Protein AF-A0A2V5TXU2-F1 (afdb_monomer_lite)

Structure (mmCIF, N/CA/C/O backbone):
data_AF-A0A2V5TXU2-F1
#
_entry.id   AF-A0A2V5TXU2-F1
#
loop_
_atom_site.group_PDB
_atom_site.id
_atom_site.type_symbol
_atom_site.label_atom_id
_atom_site.label_alt_id
_atom_site.label_comp_id
_atom_site.label_asym_id
_atom_site.label_entity_id
_atom_site.label_seq_id
_atom_site.pdbx_PDB_ins_code
_atom_site.Cartn_x
_atom_site.Cartn_y
_atom_site.Cartn_z
_atom_site.occupancy
_atom_site.B_iso_or_equiv
_atom_site.auth_seq_id
_atom_site.auth_comp_id
_atom_site.auth_asym_id
_atom_site.auth_atom_id
_atom_site.pdbx_PDB_model_num
ATOM 1 N N . MET A 1 1 ? 18.690 -43.423 7.072 1.00 37.06 1 MET A N 1
ATOM 2 C CA . MET A 1 1 ? 17.595 -42.705 7.757 1.00 37.06 1 MET A CA 1
ATOM 3 C C . MET A 1 1 ? 17.188 -41.558 6.837 1.00 37.06 1 MET A C 1
ATOM 5 O O . MET A 1 1 ? 18.033 -40.723 6.552 1.00 37.06 1 MET A O 1
ATOM 9 N N . ARG A 1 2 ? 15.997 -41.600 6.223 1.00 35.09 2 ARG A N 1
ATOM 10 C CA . ARG A 1 2 ? 15.529 -40.549 5.299 1.00 35.09 2 ARG A CA 1
ATOM 11 C C . ARG A 1 2 ? 14.868 -39.450 6.125 1.00 35.09 2 ARG A C 1
ATOM 13 O O . ARG A 1 2 ? 13.809 -39.692 6.693 1.00 35.09 2 ARG A O 1
ATOM 20 N N . CYS A 1 3 ? 15.477 -38.271 6.181 1.00 34.81 3 CYS A N 1
ATOM 21 C CA . CYS A 1 3 ? 14.782 -37.071 6.630 1.00 34.81 3 CYS A CA 1
ATOM 22 C C . CYS A 1 3 ? 13.762 -36.698 5.552 1.00 34.81 3 CYS A C 1
ATOM 24 O O . CYS A 1 3 ? 14.121 -36.171 4.505 1.00 34.81 3 CYS A O 1
ATOM 26 N N . VAL A 1 4 ? 12.494 -37.027 5.787 1.00 44.91 4 VAL A N 1
ATOM 27 C CA . VAL A 1 4 ? 11.373 -36.437 5.054 1.00 44.91 4 VAL A CA 1
ATOM 28 C C . VAL A 1 4 ? 11.014 -35.165 5.811 1.00 44.91 4 VAL A C 1
ATOM 30 O O . VAL A 1 4 ? 10.128 -35.164 6.659 1.00 44.91 4 VAL A O 1
ATOM 33 N N . TYR A 1 5 ? 11.778 -34.102 5.571 1.00 43.56 5 TYR A N 1
ATOM 34 C CA . TYR A 1 5 ? 11.356 -32.757 5.939 1.00 43.56 5 TYR A CA 1
ATOM 35 C C . TYR A 1 5 ? 10.460 -32.268 4.803 1.00 43.56 5 TYR A C 1
ATOM 37 O O . TYR A 1 5 ? 10.926 -32.045 3.688 1.00 43.56 5 TYR A O 1
ATOM 45 N N . ALA A 1 6 ? 9.157 -32.167 5.053 1.00 44.91 6 ALA A N 1
ATOM 46 C CA . ALA A 1 6 ? 8.312 -31.335 4.213 1.00 44.91 6 ALA A CA 1
ATOM 47 C C . ALA A 1 6 ? 8.690 -29.882 4.537 1.00 44.91 6 ALA A C 1
ATOM 49 O O . ALA A 1 6 ? 8.369 -29.391 5.615 1.00 44.91 6 ALA A O 1
ATOM 50 N N . GLU A 1 7 ? 9.431 -29.218 3.647 1.00 47.16 7 GLU A N 1
ATOM 51 C CA . GLU A 1 7 ? 9.894 -27.831 3.840 1.00 47.16 7 GLU A CA 1
ATOM 52 C C . GLU A 1 7 ? 8.770 -26.781 3.805 1.00 47.16 7 GLU A C 1
ATOM 54 O O . GLU A 1 7 ? 9.019 -25.595 3.997 1.00 47.16 7 GLU A O 1
ATOM 59 N N . SER A 1 8 ? 7.518 -27.181 3.596 1.00 50.25 8 SER A N 1
ATOM 60 C CA . SER A 1 8 ? 6.380 -26.271 3.665 1.00 50.25 8 SER A CA 1
ATOM 61 C C . SER A 1 8 ? 5.670 -26.410 5.007 1.00 50.25 8 SER A C 1
ATOM 63 O O . SER A 1 8 ? 5.097 -27.463 5.305 1.00 50.25 8 SER A O 1
ATOM 65 N N . GLN A 1 9 ? 5.639 -25.327 5.786 1.00 48.12 9 GLN A N 1
ATOM 66 C CA . GLN A 1 9 ? 4.634 -25.153 6.833 1.00 48.12 9 GLN A CA 1
ATOM 67 C C . GLN A 1 9 ? 3.250 -25.455 6.219 1.00 48.12 9 GLN A C 1
ATOM 69 O O . GLN A 1 9 ? 2.918 -24.878 5.185 1.00 48.12 9 GLN A O 1
ATOM 74 N N . PRO A 1 10 ? 2.438 -26.361 6.798 1.00 48.34 10 PRO A N 1
ATOM 75 C CA . PRO A 1 10 ? 1.178 -26.796 6.184 1.00 48.34 10 PRO A CA 1
ATOM 76 C C . PRO A 1 10 ? 0.111 -25.693 6.114 1.00 48.34 10 PRO A C 1
ATOM 78 O O . PRO A 1 10 ? -0.917 -25.875 5.469 1.00 48.34 10 PRO A O 1
ATOM 81 N N . TYR A 1 11 ? 0.357 -24.553 6.760 1.00 47.56 11 TYR A N 1
ATOM 82 C CA . TYR A 1 11 ? -0.523 -23.399 6.766 1.00 47.56 11 TYR A CA 1
ATOM 83 C C . TYR A 1 11 ? 0.263 -22.195 6.255 1.00 47.56 11 TYR A C 1
ATOM 85 O O . TYR A 1 11 ? 1.137 -21.683 6.954 1.00 47.56 11 TYR A O 1
ATOM 93 N N . ASN A 1 12 ? -0.064 -21.724 5.052 1.00 54.31 12 ASN A N 1
ATOM 94 C CA . ASN A 1 12 ? 0.165 -20.320 4.733 1.00 54.31 12 ASN A CA 1
ATOM 95 C C . ASN A 1 12 ? -0.714 -19.548 5.723 1.00 54.31 12 ASN A C 1
ATOM 97 O O . ASN A 1 12 ? -1.934 -19.652 5.646 1.00 54.31 12 ASN A O 1
ATOM 101 N N . GLY A 1 13 ? -0.119 -18.919 6.737 1.00 56.75 13 GLY A N 1
ATOM 102 C CA . GLY A 1 13 ? -0.893 -18.226 7.764 1.00 56.75 13 GLY A CA 1
ATOM 103 C C . GLY A 1 13 ? -1.789 -17.157 7.138 1.00 56.75 13 GLY A C 1
ATOM 104 O O . GLY A 1 13 ? -1.326 -16.378 6.304 1.00 56.75 13 GLY A O 1
ATOM 105 N N . ASP A 1 14 ? -3.058 -17.112 7.542 1.00 67.19 14 ASP A N 1
ATOM 106 C CA . ASP A 1 14 ? -3.968 -16.044 7.134 1.00 67.19 14 ASP A CA 1
ATOM 107 C C . ASP A 1 14 ? -3.432 -14.694 7.626 1.00 67.19 14 ASP A C 1
ATOM 109 O O . ASP A 1 14 ? -3.083 -14.532 8.799 1.00 67.19 14 ASP A O 1
ATOM 113 N N . THR A 1 15 ? -3.387 -13.692 6.744 1.00 79.69 15 THR A N 1
ATOM 114 C CA . THR A 1 15 ? -3.080 -12.317 7.159 1.00 79.69 15 THR A CA 1
ATOM 115 C C . THR A 1 15 ? -4.376 -11.617 7.543 1.00 79.69 15 THR A C 1
ATOM 117 O O . THR A 1 15 ? -5.246 -11.387 6.699 1.00 79.69 15 THR A O 1
ATOM 120 N N . ALA A 1 16 ? -4.513 -11.279 8.823 1.00 87.81 16 ALA A N 1
ATOM 121 C CA . ALA A 1 16 ? -5.739 -10.731 9.385 1.00 87.81 16 ALA A CA 1
ATOM 122 C C . ALA A 1 16 ? -5.471 -9.623 10.410 1.00 87.81 16 ALA A C 1
ATOM 124 O O . ALA A 1 16 ? -4.441 -9.607 11.083 1.00 87.81 16 ALA A O 1
ATOM 125 N N . ILE A 1 17 ? -6.443 -8.725 10.570 1.00 89.25 17 ILE A N 1
ATOM 126 C CA . ILE A 1 17 ? -6.551 -7.853 11.741 1.00 89.25 17 ILE A CA 1
ATOM 127 C C . ILE A 1 17 ? -7.460 -8.558 12.747 1.00 89.25 17 ILE A C 1
ATOM 129 O O . ILE A 1 17 ? -8.563 -8.993 12.404 1.00 89.25 17 ILE A O 1
ATOM 133 N N . VAL A 1 18 ? -6.992 -8.666 13.988 1.00 90.31 18 VAL A N 1
ATOM 134 C CA . VAL A 1 18 ? -7.668 -9.382 15.075 1.00 90.31 18 VAL A CA 1
ATOM 135 C C . VAL A 1 18 ? -7.929 -8.419 16.228 1.00 90.31 18 VAL A C 1
ATOM 137 O O . VAL A 1 18 ? -7.050 -7.651 16.619 1.00 90.31 18 VAL A O 1
ATOM 140 N N . ASP A 1 19 ? -9.139 -8.466 16.776 1.00 89.19 19 ASP A N 1
ATOM 141 C CA . ASP A 1 19 ? -9.461 -7.812 18.040 1.00 89.19 19 ASP A CA 1
ATOM 142 C C . ASP A 1 19 ? -8.851 -8.614 19.196 1.00 89.19 19 ASP A C 1
ATOM 144 O O . ASP A 1 19 ? -9.163 -9.789 19.380 1.00 89.19 19 ASP A O 1
ATOM 148 N N . THR A 1 20 ? -7.966 -7.999 19.976 1.00 89.44 20 THR A N 1
ATOM 149 C CA . THR A 1 20 ? -7.177 -8.713 20.992 1.00 89.44 20 THR A CA 1
ATOM 150 C C . THR A 1 20 ? -7.972 -9.083 22.242 1.00 89.44 20 THR A C 1
ATOM 152 O O . THR A 1 20 ? -7.592 -10.017 22.941 1.00 89.44 20 THR A O 1
ATOM 155 N N . ALA A 1 21 ? -9.078 -8.395 22.535 1.00 90.69 21 ALA A N 1
ATOM 156 C CA . ALA A 1 21 ? -9.908 -8.709 23.696 1.00 90.69 21 ALA A CA 1
ATOM 157 C C . ALA A 1 21 ? -10.773 -9.951 23.437 1.00 90.69 21 ALA A C 1
ATOM 159 O O . ALA A 1 21 ? -10.885 -10.843 24.276 1.00 90.69 21 ALA A O 1
ATOM 160 N N . THR A 1 22 ? -11.376 -10.019 22.252 1.00 91.19 22 THR A N 1
ATOM 161 C CA . THR A 1 22 ? -12.305 -11.084 21.858 1.00 91.19 22 THR A CA 1
ATOM 162 C C . THR A 1 22 ? -11.646 -12.198 21.050 1.00 91.19 22 THR A C 1
ATOM 164 O O . THR A 1 22 ? -12.272 -13.236 20.845 1.00 91.19 22 THR A O 1
ATOM 167 N N . HIS A 1 23 ? -10.409 -11.990 20.592 1.00 88.94 23 HIS A N 1
ATOM 168 C CA . HIS A 1 23 ? -9.670 -12.867 19.677 1.00 88.94 23 HIS A CA 1
ATOM 169 C C . HIS A 1 23 ? -10.397 -13.119 18.347 1.00 88.94 23 HIS A C 1
ATOM 171 O O . HIS A 1 23 ? -10.129 -14.099 17.652 1.00 88.94 23 HIS A O 1
ATOM 177 N N . LYS A 1 24 ? -11.335 -12.240 17.976 1.00 90.62 24 LYS A N 1
ATOM 178 C CA . LYS A 1 24 ? -12.094 -12.352 16.731 1.00 90.62 24 LYS A CA 1
ATOM 179 C C . LYS A 1 24 ? -11.355 -11.663 15.594 1.00 90.62 24 LYS A C 1
ATOM 181 O O . LYS A 1 24 ? -10.865 -10.545 15.744 1.00 90.62 24 LYS A O 1
ATOM 186 N N . ILE A 1 25 ? -11.332 -12.312 14.435 1.00 89.31 25 ILE A N 1
ATOM 187 C CA . ILE A 1 25 ? -10.878 -11.692 13.191 1.00 89.31 25 ILE A CA 1
ATOM 188 C C . ILE A 1 25 ? -11.883 -10.600 12.808 1.00 89.31 25 ILE A C 1
ATOM 190 O O . ILE A 1 25 ? -13.070 -10.880 12.648 1.00 89.31 25 ILE A O 1
ATOM 194 N N . VAL A 1 26 ? -11.401 -9.365 12.674 1.00 91.31 26 VAL A N 1
ATOM 195 C CA . VAL A 1 26 ? -12.209 -8.197 12.274 1.00 91.31 26 VAL A CA 1
ATOM 196 C C . VAL A 1 26 ? -11.997 -7.815 10.810 1.00 91.31 26 VAL A C 1
ATOM 198 O O . VAL A 1 26 ? -12.855 -7.164 10.220 1.00 91.31 26 VAL A O 1
ATOM 201 N N . LEU A 1 27 ? -10.881 -8.235 10.206 1.00 90.50 27 LEU A N 1
ATOM 202 C CA . LEU A 1 27 ? -10.616 -8.074 8.777 1.00 90.50 27 LEU A CA 1
ATOM 203 C C . LEU A 1 27 ? -9.674 -9.175 8.280 1.00 90.50 27 LEU A C 1
ATOM 205 O O . LEU A 1 27 ? -8.593 -9.351 8.837 1.00 90.50 27 LEU A O 1
ATOM 209 N N . LEU A 1 28 ? -10.055 -9.867 7.207 1.00 88.25 28 LEU A N 1
ATOM 210 C CA . LEU A 1 28 ? -9.161 -10.728 6.426 1.00 88.25 28 LEU A CA 1
ATOM 211 C C . LEU A 1 28 ? -8.534 -9.885 5.311 1.00 88.25 28 LEU A C 1
ATOM 213 O O . LEU A 1 28 ? -9.262 -9.256 4.543 1.00 88.25 28 LEU A O 1
ATOM 217 N N . LEU A 1 29 ? -7.202 -9.842 5.242 1.00 82.88 29 LEU A N 1
ATOM 218 C CA . LEU A 1 29 ? -6.486 -8.967 4.313 1.00 82.88 29 LEU A CA 1
ATOM 219 C C . LEU A 1 29 ? -6.238 -9.647 2.969 1.00 82.88 29 LEU A C 1
ATOM 221 O O . LEU A 1 29 ? -6.634 -9.073 1.965 1.00 82.88 29 LEU A O 1
ATOM 225 N N . ASP A 1 30 ? -5.696 -10.868 2.954 1.00 73.75 30 ASP A N 1
ATOM 226 C CA . ASP A 1 30 ? -5.594 -11.701 1.747 1.00 73.75 30 ASP A CA 1
ATOM 227 C C . ASP A 1 30 ? -5.447 -13.190 2.122 1.00 73.75 30 ASP A C 1
ATOM 229 O O . ASP A 1 30 ? -4.341 -13.650 2.405 1.00 73.75 30 ASP A O 1
ATOM 233 N N . PRO A 1 31 ? -6.540 -13.976 2.128 1.00 59.59 31 PRO A N 1
ATOM 234 C CA . PRO A 1 31 ? -6.510 -15.375 2.573 1.00 59.59 31 PRO A CA 1
ATOM 235 C C . PRO A 1 31 ? -5.890 -16.349 1.550 1.00 59.59 31 PRO A C 1
ATOM 237 O O . PRO A 1 31 ? -5.658 -17.509 1.859 1.00 59.59 31 PRO A O 1
ATOM 2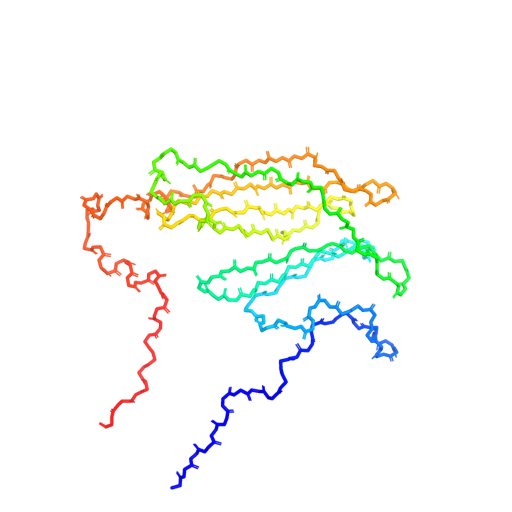40 N N . ASN A 1 32 ? -5.624 -15.902 0.315 1.00 60.53 32 ASN A N 1
ATOM 241 C CA . ASN A 1 32 ? -5.257 -16.786 -0.806 1.00 60.53 32 ASN A CA 1
ATOM 242 C C . ASN A 1 32 ? -3.847 -16.542 -1.370 1.00 60.53 32 ASN A C 1
ATOM 244 O O . ASN A 1 32 ? -3.522 -17.031 -2.457 1.00 60.53 32 ASN A O 1
ATOM 248 N N . TRP A 1 33 ? -3.025 -15.724 -0.709 1.00 62.41 33 TRP A N 1
ATOM 249 C CA . TRP A 1 33 ? -1.720 -15.322 -1.233 1.00 62.41 33 TRP A CA 1
ATOM 250 C C . TRP A 1 33 ? -0.595 -15.987 -0.438 1.00 62.41 33 TRP A C 1
ATOM 252 O O . TRP A 1 33 ? -0.528 -15.889 0.782 1.00 62.41 33 TRP A O 1
ATOM 262 N N . THR A 1 34 ? 0.332 -16.638 -1.142 1.00 61.72 34 THR A N 1
ATOM 263 C CA . THR A 1 34 ? 1.685 -16.885 -0.627 1.00 61.72 34 THR A CA 1
ATOM 264 C C . THR A 1 34 ? 2.428 -15.556 -0.697 1.00 61.72 34 THR A C 1
ATOM 266 O O . THR A 1 34 ? 2.843 -15.129 -1.779 1.00 61.72 34 THR A O 1
ATOM 269 N N . LEU A 1 35 ? 2.468 -14.852 0.429 1.00 63.31 35 LEU A N 1
ATOM 270 C CA . LEU A 1 35 ? 2.959 -13.481 0.513 1.00 63.31 35 LEU A CA 1
ATOM 271 C C . LEU A 1 35 ? 4.483 -13.469 0.652 1.00 63.31 35 LEU A C 1
ATOM 273 O O . LEU A 1 35 ? 5.013 -14.013 1.615 1.00 63.31 35 LEU A O 1
ATOM 277 N N . ASP A 1 36 ? 5.174 -12.802 -0.274 1.00 67.75 36 ASP A N 1
ATOM 278 C CA . ASP A 1 36 ? 6.627 -12.590 -0.179 1.00 67.75 36 ASP A CA 1
ATOM 279 C C . ASP A 1 36 ? 6.951 -11.299 0.579 1.00 67.75 36 ASP A C 1
ATOM 281 O O . ASP A 1 36 ? 7.943 -11.209 1.304 1.00 67.75 36 ASP A O 1
ATOM 285 N N . ARG A 1 37 ? 6.111 -10.270 0.409 1.00 73.19 37 ARG A N 1
ATOM 286 C CA . ARG A 1 37 ? 6.222 -8.994 1.124 1.00 73.19 37 ARG A CA 1
ATOM 287 C C . ARG A 1 37 ? 4.849 -8.492 1.527 1.00 73.19 37 ARG A C 1
ATOM 289 O O . ARG A 1 37 ? 3.926 -8.465 0.716 1.00 73.19 37 ARG A O 1
ATOM 296 N N . VAL A 1 38 ? 4.753 -8.049 2.775 1.00 80.50 38 VAL A N 1
ATOM 297 C CA . VAL A 1 38 ? 3.551 -7.450 3.351 1.00 80.50 38 VAL A CA 1
ATOM 298 C C . VAL A 1 38 ? 3.942 -6.183 4.082 1.00 80.50 38 VAL A C 1
ATOM 300 O O . VAL A 1 38 ? 4.949 -6.151 4.790 1.00 80.50 38 VAL A O 1
ATOM 303 N N . LYS A 1 39 ? 3.129 -5.141 3.940 1.00 85.81 39 LYS A N 1
ATOM 304 C CA . LYS A 1 39 ? 3.284 -3.904 4.695 1.00 85.81 39 LYS A CA 1
ATOM 305 C C . LYS A 1 39 ? 1.930 -3.388 5.134 1.00 85.81 39 LYS A C 1
ATOM 307 O O . LYS A 1 39 ? 0.982 -3.361 4.357 1.00 85.81 39 LYS A O 1
ATOM 312 N N . LEU A 1 40 ? 1.855 -2.952 6.384 1.00 91.19 40 LEU A N 1
ATOM 313 C CA . LEU A 1 40 ? 0.643 -2.411 6.974 1.00 91.19 40 LEU A CA 1
ATOM 314 C C . LEU A 1 40 ? 0.986 -1.129 7.731 1.00 91.19 40 LEU A C 1
ATOM 316 O O . LEU A 1 40 ? 1.917 -1.106 8.534 1.00 91.19 40 LEU A O 1
ATOM 320 N N . VAL A 1 41 ? 0.256 -0.052 7.447 1.00 94.62 41 VAL A N 1
ATOM 321 C CA . VAL A 1 41 ? 0.536 1.285 7.977 1.00 94.62 41 VAL A CA 1
ATOM 322 C C . VAL A 1 41 ? -0.759 1.919 8.480 1.00 94.62 41 VAL A C 1
ATOM 324 O O . VAL A 1 41 ? -1.677 2.180 7.701 1.00 94.62 41 VAL A O 1
ATOM 327 N N . TRP A 1 42 ? -0.822 2.200 9.779 1.00 96.31 42 TRP A N 1
ATOM 328 C CA . TRP A 1 42 ? -1.962 2.853 10.427 1.00 96.31 42 TRP A CA 1
ATOM 329 C C .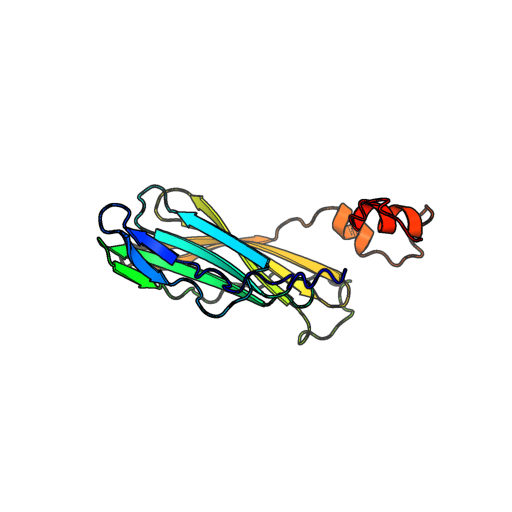 TRP A 1 42 ? -1.871 4.374 10.371 1.00 96.31 42 TRP A C 1
ATOM 331 O O . TRP A 1 42 ? -0.785 4.942 10.513 1.00 96.31 42 TRP A O 1
ATOM 341 N N . SER A 1 43 ? -3.021 5.033 10.217 1.00 96.62 43 SER A N 1
ATOM 342 C CA . SER A 1 43 ? -3.133 6.462 10.487 1.00 96.62 43 SER A CA 1
ATOM 343 C C . SER A 1 43 ? -2.930 6.730 11.986 1.00 96.62 43 SER A C 1
ATOM 345 O O . SER A 1 43 ? -3.266 5.877 12.812 1.00 96.62 43 SER A O 1
ATOM 347 N N . PRO A 1 44 ? -2.415 7.909 12.380 1.00 96.00 44 PRO A N 1
ATOM 348 C CA . PRO A 1 44 ? -2.161 8.227 13.787 1.00 96.00 44 PRO A CA 1
ATOM 349 C C . PRO A 1 44 ? -3.401 8.151 14.691 1.00 96.00 44 PRO A C 1
ATOM 351 O O . PRO A 1 44 ? -3.288 7.814 15.863 1.00 96.00 44 PRO A O 1
ATOM 354 N N . ASP A 1 45 ? -4.589 8.427 14.152 1.00 95.12 45 ASP A N 1
ATOM 355 C CA . ASP A 1 45 ? -5.870 8.324 14.866 1.00 95.12 45 ASP A CA 1
ATOM 356 C C . ASP A 1 45 ? -6.481 6.912 14.851 1.00 95.12 45 ASP A C 1
ATOM 358 O O . ASP A 1 45 ? -7.586 6.704 15.357 1.00 95.12 45 ASP A O 1
ATOM 362 N N . SER A 1 46 ? -5.782 5.938 14.258 1.00 94.12 46 SER A N 1
ATOM 363 C CA . SER A 1 46 ? -6.235 4.552 14.089 1.00 94.12 46 SER A CA 1
ATOM 364 C C . SER A 1 46 ? -7.568 4.402 13.342 1.00 94.12 46 SER A C 1
ATOM 366 O O . SER A 1 46 ? -8.193 3.342 13.405 1.00 94.12 46 SER A O 1
ATOM 368 N N . GLN A 1 47 ? -8.012 5.442 12.627 1.00 94.56 47 GLN A N 1
ATOM 369 C CA . GLN A 1 47 ? -9.252 5.418 11.849 1.00 94.56 47 GLN A CA 1
ATOM 370 C C . GLN A 1 47 ? -9.049 4.873 10.437 1.00 94.56 47 GLN A C 1
ATOM 372 O O . GLN A 1 47 ? -10.026 4.568 9.757 1.00 94.56 47 GLN A O 1
ATOM 377 N N . ARG A 1 48 ? -7.808 4.756 9.956 1.00 95.69 48 ARG A N 1
ATOM 378 C CA . ARG A 1 48 ? -7.499 4.198 8.638 1.00 95.69 48 ARG A CA 1
ATOM 379 C C . ARG A 1 48 ? -6.257 3.324 8.683 1.00 95.69 48 ARG A C 1
ATOM 381 O O . ARG A 1 48 ? -5.343 3.539 9.477 1.00 95.69 4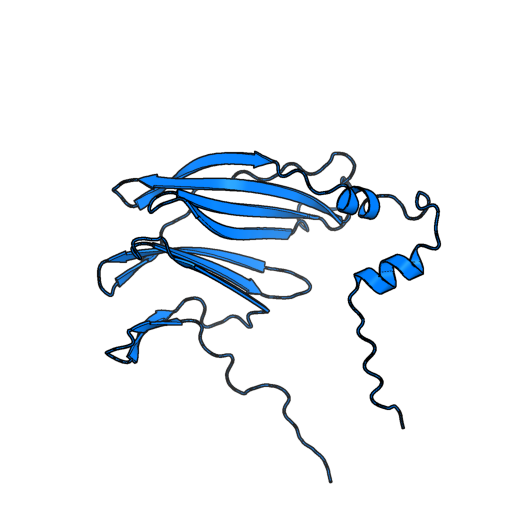8 ARG A O 1
ATOM 388 N N . VAL A 1 49 ? -6.217 2.349 7.790 1.00 95.56 49 VAL A N 1
ATOM 389 C CA . VAL A 1 49 ? -5.064 1.476 7.595 1.00 95.56 49 VAL A CA 1
ATOM 390 C C . VAL A 1 49 ? -4.827 1.283 6.109 1.00 95.56 49 VAL A C 1
ATOM 392 O O . VAL A 1 49 ? -5.758 1.015 5.354 1.00 95.56 49 VAL A O 1
ATOM 395 N N . ALA A 1 50 ? -3.579 1.449 5.691 1.00 95.44 50 ALA A N 1
ATOM 396 C CA . ALA A 1 50 ? -3.123 1.118 4.354 1.00 95.44 50 ALA A CA 1
ATOM 397 C C . ALA A 1 50 ? -2.382 -0.216 4.408 1.00 95.44 50 ALA A C 1
ATOM 399 O O . ALA A 1 50 ? -1.527 -0.425 5.270 1.00 95.44 50 ALA A O 1
ATOM 400 N N . TYR A 1 51 ? -2.716 -1.101 3.487 1.00 92.62 51 TYR A N 1
ATOM 401 C CA . TYR A 1 51 ? -2.172 -2.440 3.381 1.00 92.62 51 TYR A CA 1
ATOM 402 C C . TYR A 1 51 ? -1.582 -2.638 1.993 1.00 92.62 51 TYR A C 1
ATOM 404 O O . TYR A 1 51 ? -2.154 -2.197 0.997 1.00 92.62 51 TYR A O 1
ATOM 412 N N . PHE A 1 52 ? -0.439 -3.305 1.941 1.00 89.50 52 PHE A N 1
ATOM 413 C CA . PHE A 1 52 ? 0.190 -3.762 0.720 1.00 89.50 52 PHE A CA 1
ATOM 414 C C . PHE A 1 52 ? 0.607 -5.215 0.867 1.00 89.50 52 PHE A C 1
ATOM 416 O O . PHE A 1 52 ? 1.210 -5.601 1.871 1.00 89.50 52 PHE A O 1
ATOM 423 N N . ALA A 1 53 ? 0.323 -5.977 -0.177 1.00 84.25 53 ALA A N 1
ATOM 424 C CA . ALA A 1 53 ? 0.748 -7.348 -0.353 1.00 84.25 53 ALA A CA 1
ATOM 425 C C . ALA A 1 53 ? 1.409 -7.497 -1.715 1.00 84.25 53 ALA A C 1
ATOM 427 O O . ALA A 1 53 ? 0.917 -6.963 -2.708 1.00 84.25 53 ALA A O 1
ATOM 428 N N . GLN A 1 54 ? 2.488 -8.269 -1.771 1.00 78.12 54 GLN A N 1
ATOM 429 C CA . GLN A 1 54 ? 3.129 -8.669 -3.013 1.00 78.12 54 GLN A CA 1
ATOM 430 C C . GLN A 1 54 ? 3.228 -10.186 -3.082 1.00 78.12 54 GLN A C 1
ATOM 432 O O . GLN A 1 54 ? 3.756 -10.834 -2.172 1.00 78.12 54 GLN A O 1
ATOM 437 N N . LYS A 1 55 ? 2.762 -10.731 -4.204 1.00 73.31 55 LYS A N 1
ATOM 438 C CA . LYS A 1 55 ? 2.944 -12.131 -4.570 1.00 73.31 55 LYS A CA 1
ATOM 439 C C . LYS A 1 55 ? 4.061 -12.258 -5.602 1.00 73.31 55 LYS A C 1
ATOM 441 O O . LYS A 1 55 ? 4.017 -11.584 -6.630 1.00 73.31 55 LYS A O 1
ATOM 446 N N . GLY A 1 56 ? 4.989 -13.179 -5.363 1.00 63.00 56 GLY A N 1
ATOM 447 C CA . GLY A 1 56 ? 6.050 -13.548 -6.291 1.00 63.00 56 GLY A CA 1
ATOM 448 C C . GLY A 1 56 ? 7.254 -12.603 -6.236 1.00 63.00 56 GLY A C 1
ATOM 449 O O . GLY A 1 56 ? 7.139 -11.401 -6.479 1.00 63.00 56 GLY A O 1
ATOM 450 N N . ALA A 1 57 ? 8.440 -13.170 -6.003 1.00 54.31 57 ALA A N 1
ATOM 451 C CA . ALA A 1 57 ? 9.710 -12.448 -6.084 1.00 54.31 57 ALA A CA 1
ATOM 452 C C . ALA A 1 57 ? 10.107 -12.085 -7.530 1.00 54.31 57 ALA A C 1
ATOM 454 O O . ALA A 1 57 ? 10.747 -11.060 -7.746 1.00 54.31 57 ALA A O 1
ATOM 455 N N . PHE A 1 58 ? 9.726 -12.915 -8.511 1.00 49.50 58 PHE A N 1
ATOM 456 C CA . PHE A 1 58 ? 10.195 -12.806 -9.903 1.00 49.50 58 PHE A CA 1
ATOM 457 C C . PHE A 1 58 ? 9.187 -12.165 -10.867 1.00 49.50 58 PHE A C 1
ATOM 459 O O . PHE A 1 58 ? 9.609 -11.532 -11.823 1.00 49.50 58 PHE A O 1
ATOM 466 N N . ASN A 1 59 ? 7.883 -12.285 -10.593 1.00 55.72 59 ASN A N 1
ATOM 467 C CA . ASN A 1 59 ? 6.803 -11.613 -11.326 1.00 55.72 59 ASN A CA 1
ATOM 468 C C . ASN A 1 59 ? 5.880 -10.935 -10.305 1.00 55.72 59 ASN A C 1
ATOM 470 O O . ASN A 1 59 ? 4.857 -11.513 -9.927 1.00 55.72 59 ASN A O 1
ATOM 474 N N . PRO A 1 60 ? 6.287 -9.768 -9.781 1.00 62.91 60 PRO A N 1
ATOM 475 C CA . PRO A 1 60 ? 5.627 -9.150 -8.648 1.00 62.91 60 PRO A CA 1
ATOM 476 C C . PRO A 1 60 ? 4.244 -8.633 -9.043 1.00 62.91 60 PRO A C 1
ATOM 478 O O . PRO A 1 60 ? 4.118 -7.641 -9.757 1.00 62.91 60 PRO A O 1
ATOM 481 N N . SER A 1 61 ? 3.200 -9.288 -8.538 1.00 65.62 61 SER A N 1
ATOM 482 C CA . SER A 1 61 ? 1.843 -8.740 -8.537 1.00 65.62 61 SER A CA 1
ATOM 483 C C . SER A 1 61 ? 1.569 -8.187 -7.148 1.00 65.62 61 SER A C 1
ATOM 485 O O . SER A 1 61 ? 1.450 -8.942 -6.180 1.00 65.62 61 SER A O 1
ATOM 487 N N . GLY A 1 62 ? 1.528 -6.861 -7.046 1.00 74.19 62 GLY A N 1
ATOM 488 C CA . GLY A 1 62 ? 1.231 -6.151 -5.810 1.00 74.19 62 GLY A CA 1
ATOM 489 C C . GLY A 1 62 ? -0.218 -5.677 -5.764 1.00 74.19 62 GLY A C 1
ATOM 490 O O . GLY A 1 62 ? -0.730 -5.182 -6.764 1.00 74.19 62 GLY A O 1
ATOM 491 N N . ALA A 1 63 ? -0.861 -5.780 -4.605 1.00 82.69 63 ALA A N 1
ATOM 492 C CA . ALA A 1 63 ? -2.133 -5.121 -4.330 1.00 82.69 63 ALA A CA 1
ATOM 493 C C . ALA A 1 63 ? -1.960 -4.144 -3.168 1.00 82.69 63 ALA A C 1
ATOM 495 O O . ALA A 1 63 ? -1.362 -4.479 -2.145 1.00 82.69 63 ALA A O 1
ATOM 496 N N . MET A 1 64 ? -2.495 -2.935 -3.331 1.00 89.31 64 MET A N 1
ATOM 497 C CA . MET A 1 64 ? -2.554 -1.919 -2.287 1.00 89.31 64 MET A CA 1
ATOM 498 C C . MET A 1 64 ? -4.012 -1.587 -2.006 1.00 89.31 64 MET A C 1
ATOM 500 O O . MET A 1 64 ? -4.783 -1.320 -2.925 1.00 89.31 64 MET A O 1
ATOM 504 N N . ARG A 1 65 ? -4.387 -1.645 -0.731 1.00 93.25 65 ARG A N 1
ATOM 505 C CA . ARG A 1 65 ? -5.759 -1.453 -0.254 1.00 93.25 65 ARG A CA 1
ATOM 506 C C . ARG A 1 65 ? -5.740 -0.494 0.923 1.00 93.25 65 ARG A C 1
ATOM 508 O O . ARG A 1 65 ? -4.789 -0.480 1.706 1.00 93.25 65 ARG A O 1
ATOM 515 N N . VAL A 1 66 ? -6.784 0.311 1.066 1.00 95.88 66 VAL A N 1
ATOM 516 C CA . VAL A 1 66 ? -6.952 1.196 2.223 1.00 95.88 66 VAL A CA 1
ATOM 517 C C . VAL A 1 66 ? -8.301 0.909 2.848 1.00 95.88 66 VAL A C 1
ATOM 519 O O . VAL A 1 66 ? -9.302 0.821 2.149 1.00 95.88 66 VAL A O 1
ATOM 522 N N . PHE A 1 67 ? -8.337 0.792 4.168 1.00 95.81 67 PHE A N 1
ATOM 523 C CA . PHE A 1 67 ? -9.564 0.563 4.915 1.00 95.81 67 PHE A CA 1
ATOM 524 C C . PHE A 1 67 ? -9.799 1.714 5.884 1.00 95.81 67 PHE A C 1
ATOM 526 O O . PHE A 1 67 ? -8.873 2.168 6.558 1.00 95.81 67 PHE A O 1
ATOM 533 N N . SER A 1 68 ? -11.047 2.165 5.973 1.00 95.44 68 SER A N 1
ATOM 534 C CA . SER A 1 68 ? -11.528 2.979 7.087 1.00 95.44 68 SER A CA 1
ATOM 535 C C . SER A 1 68 ? -12.049 2.075 8.191 1.00 95.44 68 SER A C 1
ATOM 537 O O . SER A 1 68 ? -12.758 1.105 7.932 1.00 95.44 68 SER A O 1
ATOM 539 N N . ARG A 1 69 ? -11.716 2.418 9.427 1.00 93.88 69 ARG A N 1
ATOM 540 C CA . ARG A 1 69 ? -12.228 1.783 10.627 1.00 93.88 69 ARG A CA 1
ATOM 541 C C . ARG A 1 69 ? -13.361 2.631 11.189 1.00 93.88 69 ARG A C 1
ATOM 543 O O . ARG A 1 69 ? -13.219 3.838 11.352 1.00 93.88 69 ARG A O 1
ATOM 550 N N . ARG A 1 70 ? -14.473 1.984 11.515 1.00 88.88 70 ARG A N 1
ATOM 551 C CA . ARG A 1 70 ? -15.532 2.536 12.361 1.00 88.88 70 ARG A CA 1
ATOM 552 C C . ARG A 1 70 ? -15.860 1.471 13.397 1.00 88.88 70 ARG A C 1
ATOM 554 O O . ARG A 1 70 ? -16.401 0.425 13.053 1.00 88.88 70 ARG A O 1
ATOM 561 N N . ASP A 1 71 ? -15.449 1.710 14.638 1.00 84.75 71 ASP A N 1
ATOM 562 C CA . ASP A 1 71 ? -15.533 0.742 15.736 1.00 84.75 71 ASP A CA 1
ATOM 563 C C . ASP A 1 71 ? -14.789 -0.573 15.425 1.00 84.75 71 ASP A C 1
ATOM 565 O O . ASP A 1 71 ? -13.557 -0.582 15.316 1.00 84.75 71 ASP A O 1
ATOM 569 N N . SER A 1 72 ? -15.513 -1.685 15.287 1.00 83.00 72 SER A N 1
ATOM 570 C CA . SER A 1 72 ? -14.991 -3.011 14.926 1.00 83.00 72 SER A CA 1
ATOM 571 C C . SER A 1 72 ? -15.126 -3.338 13.435 1.00 83.00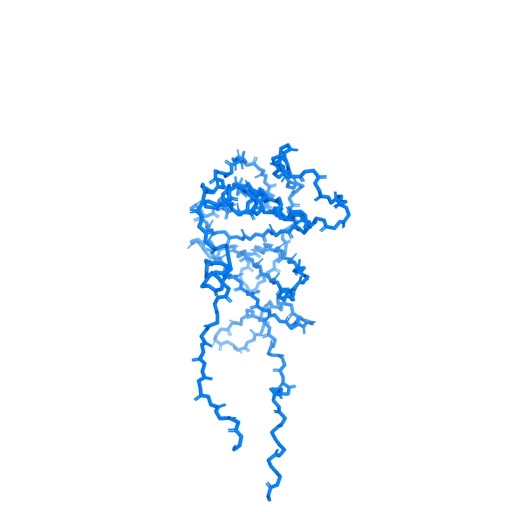 72 SER A C 1
ATOM 573 O O . SER A 1 72 ? -14.755 -4.431 13.015 1.00 83.00 72 SER A O 1
ATOM 575 N N . LEU A 1 73 ? -15.652 -2.409 12.632 1.00 88.31 73 LEU A N 1
ATOM 576 C CA . LEU A 1 73 ? -15.888 -2.603 11.207 1.00 88.31 73 LEU A CA 1
ATOM 577 C C . LEU A 1 73 ? -14.807 -1.920 10.374 1.00 88.31 73 LEU A C 1
ATOM 579 O O . LEU A 1 73 ? -14.446 -0.766 10.619 1.00 88.31 73 LEU A O 1
ATOM 583 N N . PHE A 1 74 ? -14.344 -2.630 9.348 1.00 94.25 74 PHE A N 1
ATOM 584 C CA . PHE A 1 74 ? -13.418 -2.126 8.343 1.00 94.25 74 PHE A CA 1
ATOM 585 C C . PHE A 1 74 ? -14.125 -2.048 6.997 1.00 94.25 74 PHE A C 1
ATOM 587 O O . PHE A 1 74 ? -14.604 -3.056 6.486 1.00 94.25 74 PHE A O 1
ATOM 594 N N . ASN A 1 75 ? -14.178 -0.851 6.419 1.00 94.25 75 ASN A N 1
ATOM 595 C CA . ASN A 1 75 ? -14.725 -0.626 5.087 1.00 94.25 75 ASN A CA 1
ATOM 596 C C . ASN A 1 75 ? -13.591 -0.244 4.148 1.00 94.25 75 ASN A C 1
ATOM 598 O O . ASN A 1 75 ? -12.874 0.727 4.408 1.00 94.25 75 ASN A O 1
ATOM 602 N N . GLU A 1 76 ? -13.436 -1.000 3.069 1.00 94.75 76 GLU A N 1
ATOM 603 C CA . GLU A 1 76 ? -12.461 -0.692 2.032 1.00 94.75 76 GLU A CA 1
ATOM 604 C C . GLU A 1 76 ? -12.814 0.619 1.323 1.00 94.75 76 GLU A C 1
ATOM 606 O O . GLU A 1 76 ? -13.975 0.899 1.025 1.00 94.75 76 GLU A O 1
ATOM 611 N N . ILE A 1 77 ? -11.793 1.433 1.080 1.00 95.44 77 ILE A N 1
ATOM 612 C CA . ILE A 1 77 ? -11.879 2.696 0.363 1.00 95.44 77 ILE A CA 1
ATOM 613 C C . ILE A 1 77 ? -11.298 2.467 -1.029 1.00 95.44 77 ILE A C 1
ATOM 615 O O . ILE A 1 77 ? -10.120 2.130 -1.165 1.00 95.44 77 ILE A O 1
ATOM 619 N N . ALA A 1 78 ? -12.112 2.691 -2.059 1.00 94.12 78 ALA A N 1
ATOM 620 C CA . ALA A 1 78 ? -11.647 2.654 -3.438 1.00 94.12 78 ALA A CA 1
ATOM 621 C C . ALA A 1 78 ? -10.626 3.775 -3.679 1.00 94.12 78 ALA A C 1
ATOM 623 O O . ALA A 1 78 ? -10.892 4.941 -3.385 1.00 94.12 78 ALA A O 1
ATOM 624 N N . LEU A 1 79 ? -9.457 3.416 -4.207 1.00 93.00 79 LEU A N 1
ATOM 625 C CA . LEU A 1 79 ? -8.420 4.376 -4.573 1.00 93.00 79 LEU A CA 1
ATOM 626 C C . LEU A 1 79 ? -8.796 5.102 -5.871 1.00 93.00 79 LEU A C 1
ATOM 628 O O . LEU A 1 79 ? -9.437 4.499 -6.733 1.00 93.00 79 LEU A O 1
ATOM 632 N N . PRO A 1 80 ? -8.390 6.373 -6.038 1.00 94.38 80 PRO A N 1
ATOM 633 C CA . PRO A 1 80 ? -8.558 7.063 -7.307 1.00 94.38 80 PRO A CA 1
ATOM 634 C C . PRO A 1 80 ? -7.567 6.507 -8.336 1.00 94.38 80 PRO A C 1
ATOM 636 O O . PRO A 1 80 ? -6.565 5.883 -7.975 1.00 94.38 80 PRO A O 1
ATOM 639 N N . ASP A 1 81 ? -7.791 6.810 -9.613 1.00 94.06 81 ASP A N 1
ATOM 640 C CA . ASP A 1 81 ? -6.830 6.485 -10.665 1.00 94.06 81 ASP A CA 1
ATOM 641 C C . ASP A 1 81 ? -5.502 7.210 -10.415 1.00 94.06 81 ASP A C 1
ATOM 643 O O . ASP A 1 81 ? -5.402 8.438 -10.485 1.00 94.06 81 ASP A O 1
ATOM 647 N N . LEU A 1 82 ? -4.466 6.437 -10.082 1.00 92.50 82 LEU A N 1
ATOM 648 C CA . LEU A 1 82 ? -3.158 6.983 -9.741 1.00 92.50 82 LEU A CA 1
ATOM 649 C C . LEU A 1 82 ? -2.355 7.294 -11.009 1.00 92.50 82 LEU A C 1
ATOM 651 O O . LEU A 1 82 ? -2.216 6.410 -11.864 1.00 92.50 82 LEU A O 1
ATOM 655 N N . PRO A 1 83 ? -1.726 8.483 -11.114 1.00 92.69 83 PRO A N 1
ATOM 656 C CA . PRO A 1 83 ? -0.854 8.811 -12.235 1.00 92.69 83 PRO A CA 1
ATOM 657 C C . PRO A 1 83 ? 0.278 7.791 -12.346 1.00 92.69 83 PRO A C 1
ATOM 659 O O . PRO A 1 83 ? 0.683 7.178 -11.358 1.00 92.69 83 PRO A O 1
ATOM 66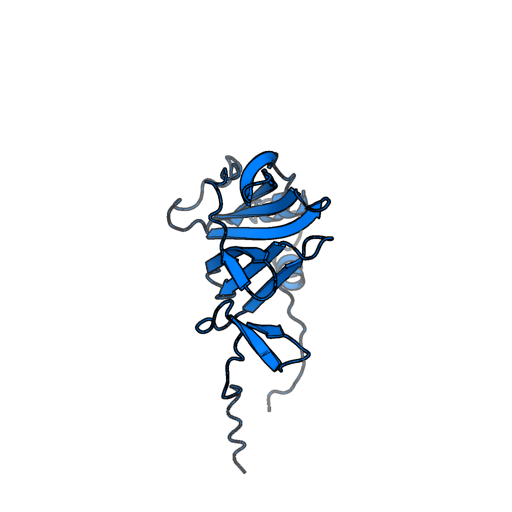2 N N . SER A 1 84 ? 0.780 7.568 -13.554 1.00 87.56 84 SER A N 1
ATOM 663 C CA . SER A 1 84 ? 1.917 6.674 -13.785 1.00 87.56 84 SER A CA 1
ATOM 664 C C . SER A 1 84 ? 3.216 7.479 -13.877 1.00 87.56 84 SER A C 1
ATOM 666 O O . SER A 1 84 ? 3.208 8.549 -14.494 1.00 87.56 84 SER A O 1
ATOM 668 N N . PRO A 1 85 ? 4.325 7.008 -13.273 1.00 85.31 85 PRO A N 1
ATOM 669 C CA . PRO A 1 85 ? 5.624 7.644 -13.458 1.00 85.31 85 PRO A CA 1
ATOM 670 C C . PRO A 1 85 ? 6.032 7.591 -14.928 1.00 85.31 85 PRO A C 1
ATOM 672 O O . PRO A 1 85 ? 5.665 6.673 -15.661 1.00 85.31 85 PRO A O 1
ATOM 675 N N . LYS A 1 86 ? 6.817 8.578 -15.356 1.00 82.25 86 LYS A N 1
ATOM 676 C CA . LYS A 1 86 ? 7.368 8.596 -16.712 1.00 82.25 86 LYS A CA 1
ATOM 677 C C . LYS A 1 86 ? 8.688 7.838 -16.721 1.00 82.25 86 LYS A C 1
ATOM 679 O O . LYS A 1 86 ? 9.607 8.209 -15.993 1.00 82.25 86 LYS A O 1
ATOM 684 N N . LEU A 1 87 ? 8.776 6.794 -17.541 1.00 76.12 87 LEU A N 1
ATOM 685 C CA . LEU A 1 87 ? 10.035 6.091 -17.767 1.00 76.12 87 LEU A CA 1
ATOM 686 C C . LEU A 1 87 ? 11.039 7.005 -18.496 1.00 76.12 87 LEU A C 1
ATOM 688 O O . LEU A 1 87 ? 10.627 7.853 -19.295 1.00 76.12 87 LEU A O 1
ATOM 692 N N . PRO A 1 88 ? 12.351 6.850 -18.244 1.00 69.94 88 PRO A N 1
ATOM 693 C CA . PRO A 1 88 ? 13.380 7.545 -19.010 1.00 69.94 88 PRO A CA 1
ATOM 694 C C . PRO A 1 88 ? 13.291 7.195 -20.502 1.00 69.94 88 PRO A C 1
ATOM 696 O O . PRO A 1 88 ? 13.048 6.046 -20.856 1.00 69.94 88 PRO A O 1
ATOM 699 N N . THR A 1 89 ? 13.562 8.152 -21.390 1.00 67.75 89 THR A N 1
ATOM 700 C CA . THR A 1 89 ? 13.493 7.962 -22.856 1.00 67.75 89 THR A CA 1
ATOM 701 C C . THR A 1 89 ? 14.382 6.813 -23.359 1.00 67.75 89 THR A C 1
ATOM 703 O O . THR A 1 89 ? 14.062 6.120 -24.322 1.00 67.75 89 THR A O 1
ATOM 706 N N . ASN A 1 90 ? 15.499 6.591 -22.671 1.00 63.88 90 ASN A N 1
ATOM 707 C CA . ASN A 1 90 ? 16.513 5.579 -22.957 1.00 63.88 90 ASN A CA 1
ATOM 708 C C . ASN A 1 90 ? 16.065 4.167 -22.534 1.00 63.88 90 ASN A C 1
ATOM 710 O O . ASN A 1 90 ? 16.684 3.186 -22.929 1.00 63.88 90 ASN A O 1
ATOM 714 N N . ALA A 1 91 ? 14.987 4.054 -21.755 1.00 60.44 91 ALA A N 1
ATOM 715 C CA . ALA A 1 91 ? 14.428 2.792 -21.286 1.00 60.44 91 ALA A CA 1
ATOM 716 C C . ALA A 1 91 ? 13.405 2.192 -22.271 1.00 60.44 91 ALA A C 1
ATOM 718 O O . ALA A 1 91 ? 12.453 1.537 -21.864 1.00 60.44 91 ALA A O 1
ATOM 719 N N . THR A 1 92 ? 13.579 2.421 -23.572 1.00 56.22 92 THR A N 1
ATOM 720 C CA . THR A 1 92 ? 12.650 2.011 -24.643 1.00 56.22 92 THR A CA 1
ATOM 721 C C . THR A 1 92 ? 12.744 0.527 -25.023 1.00 56.22 92 THR A C 1
ATOM 723 O O . THR A 1 92 ? 12.038 0.071 -25.920 1.00 56.22 92 THR A O 1
ATOM 726 N N . ALA A 1 93 ? 13.592 -0.251 -24.346 1.00 54.41 93 ALA A N 1
ATOM 727 C CA . ALA A 1 93 ? 13.659 -1.694 -24.526 1.00 54.41 93 ALA A CA 1
ATOM 728 C C . ALA A 1 93 ? 12.558 -2.391 -23.704 1.00 54.41 93 ALA A C 1
ATOM 730 O O . ALA A 1 93 ? 12.632 -2.457 -22.480 1.00 54.41 93 ALA A O 1
ATOM 731 N N . GLY A 1 94 ? 11.543 -2.930 -24.381 1.00 54.50 94 GLY A N 1
ATOM 732 C CA . GLY A 1 94 ? 10.485 -3.740 -23.767 1.00 54.50 94 GLY A CA 1
ATOM 733 C C . GLY A 1 94 ? 9.079 -3.299 -24.172 1.00 54.50 94 GLY A C 1
ATOM 734 O O . GLY A 1 94 ? 8.854 -2.143 -24.513 1.00 54.50 94 GLY A O 1
ATOM 735 N N . SER A 1 95 ? 8.137 -4.242 -24.162 1.00 55.62 95 SER A N 1
ATOM 736 C CA . SER A 1 95 ? 6.716 -3.959 -24.382 1.00 55.62 95 SER A CA 1
ATOM 737 C C . SER A 1 95 ? 6.103 -3.334 -23.127 1.00 55.62 95 SER A C 1
ATOM 739 O O . SER A 1 95 ? 6.383 -3.789 -22.016 1.00 55.62 95 SER A O 1
ATOM 741 N N . ASP A 1 96 ? 5.205 -2.357 -23.292 1.00 62.41 96 ASP A N 1
ATOM 742 C CA . ASP A 1 96 ? 4.393 -1.812 -22.190 1.00 62.41 96 ASP A CA 1
ATOM 743 C C . ASP A 1 96 ? 3.623 -2.921 -21.448 1.00 62.41 96 ASP A C 1
ATOM 745 O O . ASP A 1 96 ? 3.413 -2.831 -20.240 1.00 62.41 96 ASP A O 1
ATOM 749 N N . ALA A 1 97 ? 3.265 -4.000 -22.158 1.00 61.28 97 ALA A N 1
ATOM 750 C CA . ALA A 1 97 ? 2.539 -5.150 -21.618 1.00 61.28 97 ALA A CA 1
ATOM 751 C C . ALA A 1 97 ? 3.304 -5.916 -20.523 1.00 61.28 97 ALA A C 1
ATOM 753 O O . ALA A 1 97 ? 2.676 -6.540 -19.671 1.00 61.28 97 ALA A O 1
ATOM 754 N N . ASP A 1 98 ? 4.636 -5.838 -20.521 1.00 64.81 98 ASP A N 1
ATOM 755 C CA . ASP A 1 98 ? 5.500 -6.537 -19.563 1.00 64.81 98 ASP A CA 1
ATOM 756 C C . ASP A 1 98 ? 6.025 -5.596 -18.463 1.00 64.81 98 ASP A C 1
ATOM 758 O O . ASP A 1 98 ? 6.900 -5.962 -17.673 1.00 64.81 98 ASP A O 1
ATOM 762 N N . THR A 1 99 ? 5.523 -4.357 -18.406 1.00 73.94 99 THR A N 1
ATOM 763 C CA . THR A 1 99 ? 5.924 -3.392 -17.380 1.00 73.94 99 THR A CA 1
ATOM 764 C C . THR A 1 99 ? 5.217 -3.704 -16.068 1.00 73.94 99 THR A C 1
ATOM 766 O O . THR A 1 99 ? 4.001 -3.568 -15.929 1.00 73.94 99 THR A O 1
ATOM 769 N N . SER A 1 100 ? 5.999 -4.093 -15.067 1.00 77.50 100 SER A N 1
ATOM 770 C CA . SER A 1 100 ? 5.495 -4.325 -13.718 1.00 77.50 100 SER A CA 1
ATOM 771 C C . SER A 1 100 ? 5.222 -3.000 -13.005 1.00 77.50 100 SER A C 1
ATOM 773 O O . SER A 1 100 ? 5.974 -2.032 -13.140 1.00 77.50 100 SER A O 1
ATOM 775 N N . THR A 1 101 ? 4.130 -2.959 -12.241 1.00 83.62 101 THR A N 1
ATOM 776 C CA . THR A 1 101 ? 3.755 -1.813 -11.406 1.00 83.62 101 THR A CA 1
ATOM 777 C C . THR A 1 101 ? 3.720 -2.241 -9.946 1.00 83.62 101 THR A C 1
ATOM 779 O O . THR A 1 101 ? 3.058 -3.221 -9.606 1.00 83.62 101 THR A O 1
ATOM 782 N N . ARG A 1 102 ? 4.377 -1.481 -9.067 1.00 84.62 102 ARG A N 1
ATOM 783 C CA . ARG A 1 102 ? 4.271 -1.647 -7.611 1.00 84.62 102 ARG A CA 1
ATOM 784 C C . ARG A 1 102 ? 3.694 -0.384 -6.995 1.00 84.62 102 ARG A C 1
ATOM 786 O O . ARG A 1 102 ? 4.144 0.710 -7.312 1.00 84.62 102 ARG A O 1
ATOM 793 N N . ILE A 1 103 ? 2.717 -0.535 -6.107 1.00 89.75 103 ILE A N 1
ATOM 794 C CA . ILE A 1 103 ? 2.110 0.575 -5.366 1.00 89.75 103 ILE A CA 1
ATOM 795 C C . ILE A 1 103 ? 2.224 0.239 -3.886 1.00 89.75 103 ILE A C 1
ATOM 797 O O . ILE A 1 103 ? 1.625 -0.732 -3.443 1.00 89.75 103 ILE A O 1
ATOM 801 N N . GLU A 1 104 ? 2.999 1.003 -3.126 1.00 89.44 104 GLU A N 1
ATOM 802 C CA . GLU A 1 104 ? 3.301 0.693 -1.727 1.00 89.44 104 GLU A CA 1
ATOM 803 C C . GLU A 1 104 ? 2.998 1.895 -0.818 1.00 89.44 104 GLU A C 1
ATOM 805 O O . GLU A 1 104 ? 3.443 3.010 -1.102 1.00 89.44 104 GLU A O 1
ATOM 810 N N . PRO A 1 105 ? 2.281 1.716 0.308 1.00 93.19 105 PRO A N 1
ATOM 811 C CA . PRO A 1 105 ? 2.117 2.777 1.289 1.00 93.19 105 PRO A CA 1
ATOM 812 C C . PRO A 1 105 ? 3.446 3.034 2.007 1.00 93.19 105 PRO A C 1
ATOM 814 O O . PRO A 1 105 ? 4.098 2.112 2.498 1.00 93.19 105 PRO A O 1
ATOM 817 N N . ILE A 1 106 ? 3.847 4.297 2.122 1.00 91.81 106 ILE A N 1
ATOM 818 C CA . ILE A 1 106 ? 5.049 4.687 2.867 1.00 91.81 106 ILE A CA 1
ATOM 819 C C . ILE A 1 106 ? 4.672 4.986 4.316 1.00 91.81 106 ILE A C 1
ATOM 821 O O . ILE A 1 106 ? 5.160 4.324 5.231 1.00 91.81 106 ILE A O 1
ATOM 825 N N . ARG A 1 107 ? 3.832 6.006 4.524 1.00 94.56 107 ARG A N 1
ATOM 826 C CA . ARG A 1 107 ? 3.440 6.511 5.847 1.00 94.56 107 ARG A CA 1
ATOM 827 C C . ARG A 1 107 ? 2.214 7.410 5.754 1.00 94.56 107 ARG A C 1
ATOM 829 O O . ARG A 1 107 ? 1.954 7.995 4.707 1.00 94.56 107 ARG A O 1
ATOM 836 N N . TRP A 1 108 ? 1.536 7.607 6.876 1.00 96.06 108 TRP A N 1
ATOM 837 C CA . TRP A 1 108 ? 0.544 8.669 7.015 1.00 96.06 108 TRP A CA 1
ATOM 838 C C . TRP A 1 108 ? 1.215 9.982 7.444 1.00 96.06 108 TRP A C 1
ATOM 840 O O . TRP A 1 108 ? 2.113 9.992 8.289 1.00 96.06 108 TRP A O 1
ATOM 850 N N . SER A 1 109 ? 0.792 11.090 6.844 1.00 93.75 109 SER A N 1
ATOM 851 C CA . SER A 1 109 ? 1.121 12.454 7.248 1.00 93.75 109 SER A CA 1
ATOM 852 C C . SER A 1 109 ? -0.100 13.045 7.952 1.00 93.75 109 SER A C 1
ATOM 854 O O . SER A 1 109 ? -1.072 13.460 7.325 1.00 93.75 109 SER A O 1
ATOM 856 N N . GLY A 1 110 ? -0.085 13.010 9.286 1.00 93.69 110 GLY A N 1
ATOM 857 C CA . GLY A 1 110 ? -1.294 13.247 10.075 1.00 93.69 110 GLY A CA 1
ATOM 858 C C . GLY A 1 110 ? -2.371 12.189 9.803 1.00 93.69 110 GLY A C 1
ATOM 859 O O . GLY A 1 110 ? -2.093 11.117 9.271 1.00 93.69 110 GLY A O 1
ATOM 860 N N . SER A 1 111 ? -3.614 12.478 10.179 1.00 94.38 111 SER A N 1
ATOM 861 C CA . SER A 1 111 ? -4.715 11.507 10.077 1.00 94.38 111 SER A CA 1
ATOM 862 C C . SER A 1 111 ? -5.355 11.396 8.696 1.00 94.38 111 SER A C 1
ATOM 864 O O . SER A 1 111 ? -6.144 10.483 8.465 1.00 94.38 111 SER A O 1
ATOM 866 N N . ARG A 1 112 ? -5.098 12.349 7.793 1.00 95.56 112 ARG A N 1
ATOM 867 C CA . ARG A 1 112 ? -5.867 12.506 6.548 1.00 95.56 112 ARG A CA 1
ATOM 868 C C . ARG A 1 112 ? -5.059 12.373 5.277 1.00 95.56 112 ARG A C 1
ATOM 870 O O . ARG A 1 112 ? -5.688 12.272 4.235 1.00 95.56 112 ARG A O 1
ATOM 877 N N . ASP A 1 113 ? -3.737 12.324 5.352 1.00 97.44 113 ASP A N 1
ATOM 878 C CA . ASP A 1 113 ? -2.914 12.210 4.158 1.00 97.44 113 ASP A CA 1
ATOM 879 C C . ASP A 1 113 ? -2.081 10.930 4.217 1.00 97.44 113 ASP A C 1
ATOM 881 O O . ASP A 1 113 ? -1.393 10.664 5.202 1.00 97.44 113 ASP A O 1
ATOM 885 N N . LEU A 1 114 ? -2.145 10.124 3.163 1.00 97.88 114 LEU A N 1
ATOM 886 C CA . LEU A 1 114 ? -1.340 8.924 2.976 1.00 97.88 114 LEU A CA 1
ATOM 887 C C . LEU A 1 114 ? -0.302 9.196 1.895 1.00 97.88 114 LEU A C 1
ATOM 889 O O . LEU A 1 114 ? -0.649 9.486 0.752 1.00 97.88 114 LEU A O 1
ATOM 893 N N . LEU A 1 115 ? 0.969 9.059 2.253 1.00 96.31 115 LEU A N 1
ATOM 894 C CA . LEU A 1 115 ? 2.064 9.053 1.299 1.00 96.31 115 LEU A CA 1
ATOM 895 C C . LEU A 1 115 ? 2.279 7.623 0.802 1.00 96.31 115 LEU A C 1
ATOM 897 O O . LEU A 1 115 ? 2.491 6.712 1.609 1.00 96.31 115 LEU A O 1
ATOM 901 N N . LEU A 1 116 ? 2.265 7.441 -0.513 1.00 94.25 116 LEU A N 1
ATOM 902 C CA . LEU A 1 116 ? 2.545 6.175 -1.182 1.00 94.25 116 LEU A CA 1
ATOM 903 C C . LEU A 1 116 ? 3.564 6.358 -2.307 1.00 94.25 116 LEU A C 1
ATOM 905 O O . LEU A 1 116 ? 3.777 7.466 -2.801 1.00 94.25 116 LEU A O 1
ATOM 909 N N . GLU A 1 117 ? 4.181 5.257 -2.706 1.00 91.12 117 GLU A N 1
ATOM 910 C CA . GLU A 1 117 ? 5.081 5.173 -3.849 1.00 91.12 117 GLU A CA 1
ATOM 911 C C . GLU A 1 117 ? 4.429 4.330 -4.938 1.00 91.12 117 GLU A C 1
ATOM 913 O O . GLU A 1 117 ? 3.920 3.245 -4.655 1.00 91.12 117 GLU A O 1
ATOM 918 N N . LYS A 1 118 ? 4.448 4.817 -6.179 1.00 90.19 118 LYS A N 1
ATOM 919 C CA . LYS A 1 118 ? 4.102 4.026 -7.360 1.00 90.19 118 LYS A CA 1
ATOM 920 C C . LYS A 1 118 ? 5.330 3.893 -8.243 1.00 90.19 118 LYS A C 1
ATOM 922 O O . LYS A 1 118 ? 5.782 4.882 -8.810 1.00 90.19 118 LYS A O 1
ATOM 927 N N . GLU A 1 119 ? 5.836 2.677 -8.368 1.00 85.94 119 GLU A N 1
ATOM 928 C CA . GLU A 1 119 ? 7.012 2.322 -9.154 1.00 85.94 119 GLU A CA 1
ATOM 929 C C . GLU A 1 119 ? 6.598 1.571 -10.426 1.00 85.94 119 GLU A C 1
ATOM 931 O O . GLU A 1 119 ? 5.702 0.725 -10.391 1.00 85.94 119 GLU A O 1
ATOM 936 N N . LEU A 1 120 ? 7.274 1.873 -11.533 1.00 82.19 120 LEU A N 1
ATOM 937 C CA . LEU A 1 120 ? 7.282 1.080 -12.756 1.00 82.19 120 LEU A CA 1
ATOM 938 C C . LEU A 1 120 ? 8.666 0.481 -12.973 1.00 82.19 120 LEU A C 1
ATOM 940 O O . LEU A 1 120 ? 9.674 1.180 -12.833 1.00 82.19 120 LEU A O 1
ATOM 944 N N . LEU A 1 121 ? 8.682 -0.786 -13.374 1.00 76.94 121 LEU A N 1
ATOM 945 C CA . LEU A 1 121 ? 9.871 -1.497 -13.823 1.00 76.94 121 LEU A CA 1
ATOM 946 C C . LEU A 1 121 ? 9.537 -2.269 -15.099 1.00 76.94 121 LEU A C 1
ATOM 948 O O . LEU A 1 121 ? 8.662 -3.140 -15.080 1.00 76.94 121 LEU A O 1
ATOM 952 N N . ASN A 1 122 ? 10.234 -1.957 -16.190 1.00 74.12 122 ASN A N 1
ATOM 953 C CA . ASN A 1 122 ? 10.070 -2.642 -17.470 1.00 74.12 122 ASN A CA 1
ATOM 954 C C . ASN A 1 122 ? 11.142 -3.735 -17.695 1.00 74.12 122 ASN A C 1
ATOM 956 O O . ASN A 1 122 ? 12.139 -3.784 -16.966 1.00 74.12 122 ASN A O 1
ATOM 960 N N . PRO A 1 123 ? 10.981 -4.609 -18.709 1.00 69.75 123 PRO A N 1
ATOM 961 C CA . PRO A 1 123 ? 11.947 -5.678 -18.995 1.00 69.75 123 PRO A CA 1
ATOM 962 C C . PRO A 1 123 ? 13.346 -5.187 -19.383 1.00 69.75 123 PRO A C 1
ATOM 964 O O . PRO A 1 123 ? 14.331 -5.893 -19.172 1.00 69.75 123 PRO A O 1
ATOM 967 N N . GLY A 1 124 ? 13.448 -3.977 -19.936 1.00 66.31 124 GLY A N 1
ATOM 968 C CA . GLY A 1 124 ? 14.710 -3.295 -20.225 1.00 66.31 124 GLY A CA 1
ATOM 969 C C . GLY A 1 124 ? 15.368 -2.666 -19.000 1.00 66.31 124 GLY A C 1
ATOM 970 O O . GLY A 1 124 ? 16.254 -1.832 -19.167 1.00 66.31 124 GLY A O 1
ATOM 971 N N . TRP A 1 125 ? 14.929 -3.030 -17.789 1.00 67.00 125 TRP A N 1
ATOM 972 C CA . TRP A 1 125 ? 15.404 -2.508 -16.502 1.00 67.00 125 TRP A CA 1
ATOM 973 C C . TRP A 1 125 ? 15.145 -1.017 -16.278 1.00 67.00 125 TRP A C 1
ATOM 975 O O . TRP A 1 125 ? 15.571 -0.452 -15.273 1.00 67.00 125 TRP A O 1
ATOM 985 N N . GLY A 1 126 ? 14.378 -0.394 -17.171 1.00 72.19 126 GLY A N 1
ATOM 986 C CA . GLY A 1 126 ? 13.835 0.941 -17.032 1.00 72.19 126 GLY A CA 1
ATOM 987 C C . GLY A 1 126 ? 13.011 1.071 -15.771 1.00 72.19 126 GLY A C 1
ATOM 988 O O . GLY A 1 126 ? 12.008 0.375 -15.615 1.00 72.19 126 GLY A O 1
ATOM 989 N N . ARG A 1 127 ? 13.411 1.997 -14.903 1.00 76.19 127 ARG A N 1
ATOM 990 C CA . ARG A 1 127 ? 12.772 2.224 -13.612 1.00 76.19 127 ARG A CA 1
ATOM 991 C C . ARG A 1 127 ? 12.338 3.672 -13.467 1.00 76.19 127 ARG A C 1
ATOM 993 O O . ARG A 1 127 ? 13.086 4.590 -13.803 1.00 76.19 127 ARG A O 1
ATOM 1000 N N . ALA A 1 128 ? 11.138 3.882 -12.942 1.00 81.38 128 ALA A N 1
ATOM 1001 C CA . ALA A 1 128 ? 10.654 5.204 -12.571 1.00 81.38 128 ALA A CA 1
ATOM 1002 C C . ALA A 1 128 ? 9.663 5.101 -11.413 1.00 81.38 128 ALA A C 1
ATOM 1004 O O . ALA A 1 128 ? 8.900 4.143 -11.339 1.00 81.38 128 ALA A O 1
ATOM 1005 N N . ALA A 1 129 ? 9.641 6.097 -10.528 1.00 86.25 129 ALA A N 1
ATOM 1006 C CA . ALA A 1 129 ? 8.737 6.112 -9.383 1.00 86.25 129 ALA A CA 1
ATOM 1007 C C . ALA A 1 129 ? 8.098 7.489 -9.163 1.00 86.25 129 ALA A C 1
ATOM 1009 O O . ALA A 1 129 ? 8.705 8.524 -9.445 1.00 86.25 129 ALA A O 1
ATOM 1010 N N . LEU A 1 130 ? 6.862 7.493 -8.663 1.00 90.19 130 LEU A N 1
ATOM 1011 C CA . LEU A 1 130 ? 6.180 8.673 -8.137 1.00 90.19 130 LEU A CA 1
ATOM 1012 C C . LEU A 1 130 ? 5.993 8.529 -6.633 1.00 90.19 130 LEU A C 1
ATOM 1014 O O . LEU A 1 130 ? 5.502 7.498 -6.172 1.00 90.19 130 LEU A O 1
ATOM 1018 N N . LYS A 1 131 ? 6.241 9.609 -5.893 1.00 93.50 131 LYS A N 1
ATOM 1019 C CA . LYS A 1 131 ? 5.685 9.796 -4.552 1.00 93.50 131 LYS A CA 1
ATOM 1020 C C . LYS A 1 131 ? 4.362 10.526 -4.671 1.00 93.50 131 LYS A C 1
ATOM 1022 O O . LYS A 1 131 ? 4.306 11.645 -5.176 1.00 93.50 131 LYS A O 1
ATOM 1027 N N . ILE A 1 132 ? 3.293 9.876 -4.232 1.00 96.19 132 ILE A N 1
ATOM 1028 C CA . ILE A 1 132 ? 1.928 10.379 -4.351 1.00 96.19 132 ILE A CA 1
ATOM 1029 C C . ILE A 1 132 ? 1.371 10.585 -2.949 1.00 96.19 132 ILE A C 1
ATOM 1031 O O . ILE A 1 132 ? 1.420 9.684 -2.112 1.00 96.19 132 ILE A O 1
ATOM 1035 N N . THR A 1 133 ? 0.813 11.766 -2.704 1.00 97.88 133 THR A N 1
ATOM 1036 C CA . THR A 1 133 ? 0.071 12.053 -1.476 1.00 97.88 133 THR A CA 1
ATOM 1037 C C . THR A 1 133 ? -1.419 11.966 -1.772 1.00 97.88 133 THR A C 1
ATOM 1039 O O . THR A 1 133 ? -1.951 12.766 -2.545 1.00 97.88 133 THR A O 1
ATOM 1042 N N . LEU A 1 134 ? -2.098 11.004 -1.150 1.00 97.75 134 LEU A N 1
ATOM 1043 C CA . LEU A 1 134 ? -3.552 10.884 -1.164 1.00 97.75 134 LEU A CA 1
ATOM 1044 C C . LEU A 1 134 ? -4.139 11.562 0.066 1.00 97.75 134 LEU A C 1
ATOM 1046 O O . LEU A 1 134 ? -3.819 11.175 1.184 1.00 97.75 134 LEU A O 1
ATOM 1050 N N . GLY A 1 135 ? -5.018 12.537 -0.138 1.00 97.50 135 GLY A N 1
ATOM 1051 C CA . GLY A 1 135 ? -5.782 13.169 0.930 1.00 97.50 135 GLY A CA 1
ATOM 1052 C C . GLY A 1 135 ? -7.191 12.597 1.016 1.00 97.50 135 GLY A C 1
ATOM 1053 O O . GLY A 1 135 ? -7.874 12.484 -0.000 1.00 97.50 135 GLY A O 1
ATOM 1054 N N . PHE A 1 136 ? -7.635 12.289 2.230 1.00 97.12 136 PHE A N 1
ATOM 1055 C CA . PHE A 1 136 ? -8.967 11.775 2.536 1.00 97.12 136 PHE A CA 1
ATOM 1056 C C . PHE A 1 136 ? -9.828 12.885 3.137 1.00 97.12 136 PHE A C 1
ATOM 1058 O O . PHE A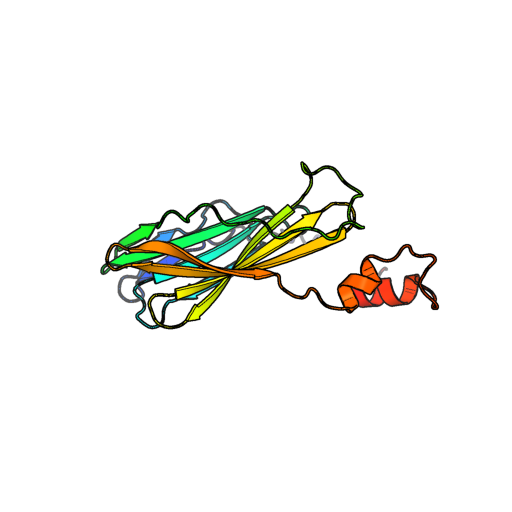 1 136 ? -9.456 13.513 4.137 1.00 97.12 136 PHE A O 1
ATOM 1065 N N . ASP A 1 137 ? -10.988 13.129 2.535 1.00 94.44 137 ASP A N 1
ATOM 1066 C CA . ASP A 1 137 ? -11.955 14.093 3.053 1.00 94.44 137 ASP A CA 1
ATOM 1067 C C . ASP A 1 137 ? -12.722 13.562 4.286 1.00 94.44 137 ASP A C 1
ATOM 1069 O O . ASP A 1 137 ? -12.388 12.531 4.884 1.00 94.44 137 ASP A O 1
ATOM 1073 N N . GLN A 1 138 ? -13.741 14.306 4.723 1.00 90.50 138 GLN A N 1
ATOM 1074 C CA . GLN A 1 138 ? -14.572 13.916 5.866 1.00 90.50 138 GLN A CA 1
ATOM 1075 C C . GLN A 1 138 ? -15.466 12.702 5.563 1.00 90.50 138 GLN A C 1
ATOM 1077 O O . GLN A 1 138 ? -15.880 12.003 6.485 1.00 90.50 138 GLN A O 1
ATOM 1082 N N . GLN A 1 139 ? -15.740 12.441 4.286 1.00 91.25 139 GLN A N 1
ATOM 1083 C CA . GLN A 1 139 ? -16.535 11.330 3.775 1.00 91.25 139 GLN A CA 1
ATOM 1084 C C . GLN A 1 139 ? -15.668 10.105 3.433 1.00 91.25 139 GLN A C 1
ATOM 1086 O O . GLN A 1 139 ? -16.194 9.122 2.916 1.00 91.25 139 GLN A O 1
ATOM 1091 N N . ASN A 1 140 ? -14.368 10.129 3.759 1.00 91.94 140 ASN A N 1
ATOM 1092 C CA . ASN A 1 140 ? -13.376 9.117 3.383 1.00 91.94 140 ASN A CA 1
ATOM 1093 C C . ASN A 1 140 ? -13.142 8.987 1.871 1.00 91.94 140 ASN A C 1
ATOM 1095 O O . ASN A 1 140 ? -12.574 7.982 1.449 1.00 91.94 140 ASN A O 1
ATOM 1099 N N . GLN A 1 141 ? -13.513 9.978 1.060 1.00 94.81 141 GLN A N 1
ATOM 1100 C CA . GLN A 1 141 ? -13.179 9.962 -0.359 1.00 94.81 141 GLN A CA 1
ATOM 1101 C C . GLN A 1 141 ? -11.716 10.387 -0.558 1.00 94.81 141 GLN A C 1
ATOM 1103 O O . GLN A 1 141 ? -11.314 11.464 -0.096 1.00 94.81 141 GLN A O 1
ATOM 1108 N N . PRO A 1 142 ? -10.891 9.545 -1.205 1.00 96.44 142 PRO A N 1
ATOM 1109 C CA . PRO A 1 142 ? -9.506 9.872 -1.489 1.00 96.44 142 PRO A CA 1
ATOM 1110 C C . PRO A 1 142 ? -9.384 10.749 -2.737 1.00 96.44 142 PRO A C 1
ATOM 1112 O O . PRO A 1 142 ? -10.053 10.543 -3.746 1.00 96.44 142 PRO A O 1
ATOM 1115 N N . SER A 1 143 ? -8.456 11.697 -2.691 1.00 97.06 143 SER A N 1
ATOM 1116 C CA . SER A 1 143 ? -8.083 12.553 -3.818 1.00 97.06 143 SER A CA 1
ATOM 1117 C C . SER A 1 143 ? -6.570 12.748 -3.853 1.00 97.06 143 SER A C 1
ATOM 1119 O O . SER A 1 143 ? -5.909 12.752 -2.813 1.00 97.06 143 SER A O 1
ATOM 1121 N N . ILE A 1 144 ? -6.001 12.905 -5.046 1.00 97.62 144 ILE A N 1
ATOM 1122 C CA . ILE A 1 144 ? -4.565 13.156 -5.197 1.00 97.62 144 ILE A CA 1
ATOM 1123 C C . ILE A 1 144 ? -4.277 14.612 -4.819 1.00 97.62 144 ILE A C 1
ATOM 1125 O O . ILE A 1 144 ? -4.784 15.537 -5.451 1.00 97.62 144 ILE A O 1
ATOM 1129 N N . ARG A 1 145 ? -3.455 14.815 -3.785 1.00 96.44 145 ARG A N 1
ATOM 1130 C CA . ARG A 1 145 ? -2.979 16.137 -3.342 1.00 96.44 145 ARG A CA 1
ATOM 1131 C C . ARG A 1 145 ? -1.716 16.553 -4.082 1.00 96.44 145 ARG A C 1
ATOM 1133 O O . ARG A 1 145 ? -1.590 17.703 -4.488 1.00 96.44 145 ARG A O 1
ATOM 1140 N N . SER A 1 146 ? -0.789 15.615 -4.245 1.00 96.00 146 SER A N 1
ATOM 1141 C CA . SER A 1 146 ? 0.455 15.812 -4.983 1.00 96.00 146 SER A CA 1
ATOM 1142 C C . SER A 1 146 ? 0.931 14.499 -5.591 1.00 96.00 146 SER A C 1
ATOM 1144 O O . SER A 1 146 ? 0.633 13.417 -5.081 1.00 96.00 146 SER A O 1
ATOM 1146 N N . ALA A 1 147 ? 1.669 14.606 -6.691 1.00 94.50 147 ALA A N 1
ATOM 1147 C CA . ALA A 1 147 ? 2.371 13.504 -7.325 1.00 94.50 147 ALA A CA 1
ATOM 1148 C C . ALA A 1 147 ? 3.715 14.034 -7.829 1.00 94.50 147 ALA A C 1
ATOM 1150 O O . ALA A 1 147 ? 3.765 14.859 -8.741 1.00 94.50 147 ALA A O 1
ATOM 1151 N N . GLU A 1 148 ? 4.796 13.592 -7.200 1.00 91.62 148 GLU A N 1
ATOM 1152 C CA . GLU A 1 148 ? 6.149 14.064 -7.469 1.00 91.62 148 GLU A CA 1
ATOM 1153 C C . GLU A 1 148 ? 6.979 12.929 -8.050 1.00 91.62 148 GLU A C 1
ATOM 1155 O O . GLU A 1 148 ? 7.026 11.831 -7.493 1.00 91.62 148 GLU A O 1
ATOM 1160 N N . GLN A 1 149 ? 7.642 13.196 -9.174 1.00 85.38 149 GLN A N 1
ATOM 1161 C CA . GLN A 1 149 ? 8.580 12.246 -9.755 1.00 85.38 149 GLN A CA 1
ATOM 1162 C C . GLN A 1 149 ? 9.764 12.082 -8.811 1.00 85.38 149 GLN A C 1
ATOM 1164 O O . GLN A 1 149 ? 10.476 13.042 -8.504 1.00 85.38 149 GLN A O 1
ATOM 1169 N N . GLU A 1 150 ? 9.983 10.854 -8.361 1.00 78.31 150 GLU A N 1
ATOM 1170 C CA . GLU A 1 150 ? 11.138 10.554 -7.545 1.00 78.31 150 GLU A CA 1
ATOM 1171 C C . GLU A 1 150 ? 12.396 10.595 -8.408 1.00 78.31 150 GLU A C 1
ATOM 1173 O O . GLU A 1 150 ? 12.441 10.066 -9.525 1.00 78.31 150 GLU A O 1
ATOM 1178 N N . LYS A 1 151 ? 13.432 11.245 -7.872 1.00 67.50 151 LYS A N 1
ATOM 1179 C CA . LYS A 1 151 ? 14.778 11.184 -8.430 1.00 67.50 151 LYS A CA 1
ATOM 1180 C C . LYS A 1 151 ? 15.326 9.789 -8.146 1.00 67.50 151 LYS A C 1
ATOM 1182 O O . LYS A 1 151 ? 15.932 9.566 -7.102 1.00 67.50 151 LYS A O 1
ATOM 1187 N N . VAL A 1 152 ? 15.065 8.856 -9.054 1.00 58.81 152 VAL A N 1
ATOM 1188 C CA . VAL A 1 152 ? 15.702 7.534 -9.049 1.00 58.81 152 VAL A CA 1
ATOM 1189 C C . VAL A 1 152 ? 17.222 7.759 -9.088 1.00 58.81 152 VAL A C 1
ATOM 1191 O O . VAL A 1 152 ? 17.706 8.627 -9.820 1.00 58.81 152 VAL A O 1
ATOM 1194 N N . SER A 1 153 ? 17.953 7.105 -8.185 1.00 46.91 153 SER A N 1
ATOM 1195 C CA . SER A 1 153 ? 19.326 7.470 -7.813 1.00 46.91 153 SER A CA 1
ATOM 1196 C C . SER A 1 153 ? 20.305 7.275 -8.975 1.00 46.91 153 SER A C 1
ATOM 1198 O O . SER A 1 153 ? 20.085 6.465 -9.867 1.00 46.91 153 SER A O 1
ATOM 1200 N N . ILE A 1 154 ? 21.450 7.962 -8.932 1.00 46.94 154 ILE A N 1
ATOM 1201 C CA . ILE A 1 154 ? 22.548 7.811 -9.902 1.00 46.94 154 ILE A CA 1
ATOM 1202 C C . ILE A 1 154 ? 23.052 6.354 -9.994 1.00 46.94 154 ILE A C 1
ATOM 1204 O O . ILE A 1 154 ? 23.585 5.951 -11.020 1.00 46.94 154 ILE A O 1
ATOM 1208 N N . ILE A 1 155 ? 22.840 5.541 -8.953 1.00 49.19 155 ILE A N 1
ATOM 1209 C CA . ILE A 1 155 ? 23.135 4.099 -8.970 1.00 49.19 155 ILE A CA 1
ATOM 1210 C C . ILE A 1 155 ? 22.203 3.351 -9.942 1.00 49.19 155 ILE A C 1
ATOM 1212 O O . ILE A 1 155 ? 22.665 2.454 -10.644 1.00 49.19 155 ILE A O 1
ATOM 1216 N N . ASP A 1 156 ? 20.935 3.759 -10.064 1.00 49.88 156 ASP A N 1
ATOM 1217 C CA . ASP A 1 156 ? 20.014 3.227 -11.077 1.00 49.88 156 ASP A CA 1
ATOM 1218 C C . ASP A 1 156 ? 20.434 3.671 -12.493 1.00 49.88 156 ASP A C 1
ATOM 1220 O O . ASP A 1 156 ? 20.309 2.897 -13.435 1.00 49.88 156 ASP A O 1
ATOM 1224 N N . TYR A 1 157 ? 21.022 4.867 -12.656 1.00 48.97 157 TYR A N 1
ATOM 1225 C CA . TYR A 1 157 ? 21.614 5.301 -13.933 1.00 48.97 157 TYR A CA 1
ATOM 1226 C C . TYR A 1 157 ? 22.780 4.402 -14.365 1.00 48.97 157 TYR A C 1
ATOM 1228 O O . TYR A 1 157 ? 22.841 4.021 -15.530 1.00 48.97 157 TYR A O 1
ATOM 1236 N N . PHE A 1 158 ? 23.669 4.015 -13.442 1.00 50.59 158 PHE A N 1
ATOM 1237 C CA . PHE A 1 158 ? 24.754 3.084 -13.766 1.00 50.59 158 PHE A CA 1
ATOM 1238 C C . PHE A 1 158 ? 24.205 1.720 -14.201 1.00 50.59 158 PHE A C 1
ATOM 1240 O O . PHE A 1 158 ? 24.633 1.209 -15.226 1.00 50.59 158 PHE A O 1
ATOM 1247 N N . LEU A 1 159 ? 23.202 1.166 -13.513 1.00 50.47 159 LEU A N 1
ATOM 1248 C CA . LEU A 1 159 ? 22.592 -0.123 -13.882 1.00 50.47 159 LEU A CA 1
ATOM 1249 C C . LEU A 1 159 ? 21.824 -0.111 -15.221 1.00 50.47 159 LEU A C 1
ATOM 1251 O O . LEU A 1 159 ? 21.559 -1.179 -15.769 1.00 50.47 159 LEU A O 1
ATOM 1255 N N . LEU A 1 160 ? 21.487 1.069 -15.747 1.00 52.12 160 LEU A N 1
ATOM 1256 C CA . LEU A 1 160 ? 20.838 1.270 -17.048 1.00 52.12 160 LEU A CA 1
ATOM 1257 C C . LEU A 1 160 ? 21.829 1.456 -18.208 1.00 52.12 160 LEU A C 1
ATOM 1259 O O . LEU A 1 160 ? 21.410 1.545 -19.364 1.00 52.12 160 LEU A O 1
ATOM 1263 N N . LEU A 1 161 ? 23.130 1.554 -17.927 1.00 47.41 161 LEU A N 1
ATOM 1264 C CA . LEU A 1 161 ? 24.138 1.661 -18.974 1.00 47.41 161 LEU A CA 1
ATOM 1265 C C . LEU A 1 161 ? 24.377 0.291 -19.631 1.00 47.41 161 LEU A C 1
ATOM 1267 O O . LEU A 1 161 ? 24.466 -0.722 -18.931 1.00 47.41 161 LEU A O 1
ATOM 1271 N N . PRO A 1 162 ? 24.544 0.244 -20.967 1.00 50.69 162 PRO A N 1
ATOM 1272 C CA . PRO A 1 162 ? 25.075 -0.929 -21.645 1.00 50.69 162 PRO A CA 1
ATOM 1273 C C . PRO A 1 162 ? 26.372 -1.409 -20.969 1.00 50.69 162 PRO A C 1
ATOM 1275 O O . PRO A 1 162 ? 27.170 -0.568 -20.542 1.00 50.69 162 PRO A O 1
ATOM 1278 N N . PRO A 1 163 ? 26.626 -2.730 -20.892 1.00 50.50 163 PRO A N 1
ATOM 1279 C CA . PRO A 1 163 ? 27.793 -3.294 -20.197 1.00 50.50 163 PRO A CA 1
ATOM 1280 C C . PRO A 1 163 ? 29.137 -2.692 -20.631 1.00 50.50 163 PRO A C 1
ATOM 1282 O O . PRO A 1 163 ? 30.084 -2.634 -19.855 1.00 50.50 163 PRO A O 1
ATOM 1285 N N . GLU A 1 164 ? 29.196 -2.235 -21.875 1.00 49.53 164 GLU A N 1
ATOM 1286 C CA . GLU A 1 164 ? 30.334 -1.618 -22.554 1.00 49.53 164 GLU A CA 1
ATOM 1287 C C . GLU A 1 164 ? 30.692 -0.201 -22.066 1.00 49.53 164 GLU A C 1
ATOM 1289 O O . GLU A 1 164 ? 31.780 0.283 -22.362 1.00 49.53 164 GLU A O 1
ATOM 1294 N N . ASN A 1 165 ? 29.845 0.428 -21.244 1.00 49.19 165 ASN A N 1
ATOM 1295 C CA . ASN A 1 165 ? 30.090 1.750 -20.653 1.00 49.19 165 ASN A CA 1
ATOM 1296 C C . ASN A 1 165 ? 30.577 1.695 -19.189 1.00 49.19 165 ASN A C 1
ATOM 1298 O O . ASN A 1 165 ? 30.635 2.727 -18.519 1.00 49.19 165 ASN A O 1
ATOM 1302 N N . PHE A 1 166 ? 30.909 0.509 -18.668 1.00 53.62 166 PHE A N 1
ATOM 1303 C CA . PHE A 1 166 ? 31.472 0.339 -17.326 1.00 53.62 166 PHE A CA 1
ATOM 1304 C C . PHE A 1 166 ? 33.003 0.203 -17.377 1.00 53.62 166 PHE A C 1
ATOM 1306 O O . PHE A 1 166 ? 33.526 -0.775 -17.905 1.00 53.62 166 PHE A O 1
ATOM 1313 N N . GLU A 1 167 ? 33.739 1.131 -16.755 1.00 46.91 167 GLU A N 1
ATOM 1314 C CA . GLU A 1 167 ? 35.216 1.100 -16.661 1.00 46.91 167 GLU A CA 1
ATOM 1315 C C . GLU A 1 167 ? 35.755 0.174 -15.539 1.00 46.91 167 GLU A C 1
ATOM 1317 O O . GLU A 1 167 ? 36.717 0.485 -14.840 1.00 46.91 167 GLU A O 1
ATOM 1322 N N . GLY A 1 168 ? 35.149 -0.999 -15.344 1.00 50.91 168 GLY A N 1
ATOM 1323 C CA . GLY A 1 168 ? 35.621 -2.024 -14.403 1.00 50.91 168 GLY A CA 1
ATOM 1324 C C . GLY A 1 168 ? 34.978 -3.381 -14.698 1.00 50.91 168 GLY A C 1
ATOM 1325 O O . GLY A 1 168 ? 33.939 -3.395 -15.351 1.00 50.91 168 GLY A O 1
ATOM 1326 N N . PRO A 1 169 ? 35.553 -4.527 -14.264 1.00 43.81 169 PRO A N 1
ATOM 1327 C CA . PRO A 1 169 ? 35.052 -5.852 -14.632 1.00 43.81 169 PRO A CA 1
ATOM 1328 C C . PRO A 1 169 ? 33.596 -6.015 -14.147 1.00 43.81 169 PRO A C 1
ATOM 1330 O O . PRO A 1 169 ? 33.367 -6.171 -12.943 1.00 43.81 169 PRO A O 1
ATOM 1333 N N . PRO A 1 170 ? 32.595 -5.986 -15.053 1.00 53.34 170 PRO A N 1
ATOM 1334 C CA . PRO A 1 170 ? 31.183 -5.818 -14.682 1.00 53.34 170 PRO A CA 1
ATOM 1335 C C . PRO A 1 170 ? 30.619 -6.990 -13.866 1.00 53.34 170 PRO A C 1
ATOM 1337 O O . PRO A 1 170 ? 29.632 -6.858 -13.143 1.00 53.34 170 PRO A O 1
ATOM 1340 N N . SER A 1 171 ? 31.259 -8.156 -13.960 1.00 50.09 171 SER A N 1
ATOM 1341 C CA . SER A 1 171 ? 30.841 -9.403 -13.320 1.00 50.09 171 SER A CA 1
ATOM 1342 C C . SER A 1 171 ? 30.986 -9.394 -11.797 1.00 50.09 171 SER A C 1
ATOM 1344 O O . SER A 1 171 ? 30.139 -9.965 -11.112 1.00 50.09 171 SER A O 1
ATOM 1346 N N . GLU A 1 172 ? 32.016 -8.741 -11.253 1.00 48.88 172 GLU A N 1
ATOM 1347 C CA . GLU A 1 172 ? 32.284 -8.706 -9.807 1.00 48.88 172 GLU A CA 1
ATOM 1348 C C . GLU A 1 172 ? 31.296 -7.793 -9.071 1.00 48.88 172 GLU A C 1
ATOM 1350 O O . GLU A 1 172 ? 30.724 -8.179 -8.051 1.00 48.88 172 GLU A O 1
ATOM 1355 N N . TRP A 1 173 ? 30.994 -6.628 -9.647 1.00 52.75 173 TRP A N 1
ATOM 1356 C CA . TRP A 1 173 ? 30.008 -5.692 -9.101 1.00 52.75 173 TRP A CA 1
ATOM 1357 C C . TRP A 1 173 ? 28.583 -6.261 -9.126 1.00 52.75 173 TRP A C 1
ATOM 1359 O O . TRP A 1 173 ? 27.872 -6.220 -8.119 1.00 52.75 173 TRP A O 1
ATOM 1369 N N . LEU A 1 174 ? 28.182 -6.882 -10.242 1.00 48.97 174 LEU A N 1
ATOM 1370 C CA . LEU A 1 174 ? 26.885 -7.559 -10.363 1.00 48.97 174 LEU A CA 1
ATOM 1371 C C . LEU A 1 174 ? 26.762 -8.773 -9.429 1.00 48.97 174 LEU A C 1
ATOM 1373 O O . LEU A 1 174 ? 25.658 -9.100 -8.993 1.00 48.97 174 LEU A O 1
ATOM 1377 N N . ARG A 1 175 ? 27.874 -9.443 -9.100 1.00 49.78 175 ARG A N 1
ATOM 1378 C CA . ARG A 1 175 ? 27.900 -10.564 -8.148 1.00 49.78 175 ARG A CA 1
ATOM 1379 C C . ARG A 1 175 ? 27.644 -10.100 -6.714 1.00 49.78 175 ARG A C 1
ATOM 1381 O O . ARG A 1 175 ? 26.890 -10.764 -6.007 1.00 49.78 175 ARG A O 1
ATOM 1388 N N . MET A 1 176 ? 28.222 -8.970 -6.304 1.00 50.22 176 MET A N 1
ATOM 1389 C CA . MET A 1 176 ? 28.049 -8.425 -4.950 1.00 50.22 176 MET A CA 1
ATOM 1390 C C . MET A 1 176 ? 26.661 -7.802 -4.741 1.00 50.22 176 MET A C 1
ATOM 1392 O O . MET A 1 176 ? 26.044 -8.015 -3.701 1.00 50.22 176 MET A O 1
ATOM 1396 N N . ALA A 1 177 ? 26.114 -7.114 -5.749 1.00 49.03 177 ALA A N 1
ATOM 1397 C CA . ALA A 1 177 ? 24.780 -6.509 -5.670 1.00 49.03 177 ALA A CA 1
ATOM 1398 C C . ALA A 1 177 ? 23.625 -7.537 -5.632 1.00 49.03 177 ALA A C 1
ATOM 1400 O O . ALA A 1 177 ? 22.525 -7.215 -5.189 1.00 49.03 177 ALA A O 1
ATOM 1401 N N . ARG A 1 178 ? 23.860 -8.783 -6.074 1.00 49.06 178 ARG A N 1
ATOM 1402 C CA . ARG A 1 178 ? 22.859 -9.870 -6.123 1.00 49.06 178 ARG A CA 1
ATOM 1403 C C . ARG A 1 178 ? 22.747 -10.697 -4.835 1.00 49.06 178 ARG A C 1
ATOM 1405 O O . ARG A 1 178 ? 22.101 -11.741 -4.862 1.00 49.06 178 ARG A O 1
ATOM 1412 N N . GLY A 1 179 ? 23.357 -10.263 -3.729 1.00 41.94 179 GLY A N 1
ATOM 1413 C CA . GLY A 1 179 ? 23.096 -10.833 -2.402 1.00 41.94 179 GLY A CA 1
ATOM 1414 C C . GLY A 1 179 ? 23.353 -12.339 -2.283 1.00 41.94 179 GLY A C 1
ATOM 1415 O O . GLY A 1 179 ? 22.594 -13.036 -1.616 1.00 41.94 179 GLY A O 1
ATOM 1416 N N . ARG A 1 180 ? 24.397 -12.873 -2.934 1.00 42.09 180 ARG A N 1
ATOM 1417 C CA . ARG A 1 180 ? 24.873 -14.217 -2.584 1.00 42.09 180 ARG A CA 1
ATOM 1418 C C . ARG A 1 180 ? 25.736 -14.127 -1.335 1.00 42.09 180 ARG A C 1
ATOM 1420 O O . ARG A 1 180 ? 26.954 -14.009 -1.436 1.00 42.09 180 ARG A O 1
ATOM 1427 N N . ASP A 1 181 ? 25.092 -14.266 -0.183 1.00 44.19 181 ASP A N 1
ATOM 1428 C CA . ASP A 1 181 ? 25.740 -14.921 0.943 1.00 44.19 181 ASP A CA 1
ATOM 1429 C C . ASP A 1 181 ? 26.110 -16.334 0.486 1.00 44.19 181 ASP A C 1
ATOM 1431 O O . ASP A 1 181 ? 25.268 -17.185 0.186 1.00 44.19 181 ASP A O 1
ATOM 1435 N N . PHE A 1 182 ? 27.409 -16.558 0.341 1.00 39.59 182 PHE A N 1
ATOM 1436 C CA . PHE A 1 182 ? 27.974 -17.889 0.262 1.00 39.59 182 PHE A CA 1
ATOM 1437 C C . PHE A 1 182 ? 27.773 -18.508 1.651 1.00 39.59 182 PHE A C 1
ATOM 1439 O O . PHE A 1 182 ? 28.517 -18.184 2.569 1.00 39.59 182 PHE A O 1
ATOM 1446 N N . PHE A 1 183 ? 26.770 -19.368 1.835 1.00 35.34 183 PHE A N 1
ATOM 1447 C CA . PHE A 1 183 ? 26.800 -20.325 2.940 1.00 35.34 183 PHE A CA 1
ATOM 1448 C C . PHE A 1 183 ? 27.582 -21.549 2.453 1.00 35.34 183 PHE A C 1
ATOM 1450 O O . PHE A 1 183 ? 27.067 -22.293 1.612 1.00 35.34 183 PHE A O 1
ATOM 1457 N N . PRO A 1 184 ? 28.827 -21.770 2.916 1.00 40.25 184 PRO A N 1
ATOM 1458 C CA . PRO A 1 184 ? 29.513 -23.024 2.686 1.00 40.25 184 PRO A CA 1
ATOM 1459 C C . PRO A 1 184 ? 28.889 -24.051 3.630 1.00 40.25 184 PRO A C 1
ATOM 1461 O O . PRO A 1 184 ? 29.372 -24.280 4.732 1.00 40.25 184 PRO A O 1
ATOM 1464 N N . CYS A 1 185 ? 27.781 -24.643 3.207 1.00 35.78 185 CYS A N 1
ATOM 1465 C CA . CYS A 1 185 ? 27.377 -25.942 3.713 1.00 35.78 185 CYS A CA 1
ATOM 1466 C C . CYS A 1 185 ? 27.427 -26.911 2.535 1.00 35.78 185 CYS A C 1
ATOM 1468 O O . CYS A 1 185 ? 26.513 -26.991 1.720 1.00 35.78 185 CYS A O 1
ATOM 1470 N N . ASP A 1 186 ? 28.598 -27.535 2.440 1.00 41.62 186 ASP A N 1
ATOM 1471 C CA . ASP A 1 186 ? 28.846 -28.930 2.100 1.00 41.62 186 ASP A CA 1
ATOM 1472 C C . ASP A 1 186 ? 28.230 -29.507 0.819 1.00 41.62 186 ASP A C 1
ATOM 1474 O O . ASP A 1 186 ? 27.030 -29.743 0.666 1.00 41.62 186 ASP A O 1
ATOM 1478 N N . ARG A 1 187 ? 29.138 -29.878 -0.084 1.00 31.38 187 ARG A N 1
ATOM 1479 C CA . ARG A 1 187 ? 28.966 -30.996 -1.013 1.00 31.38 187 ARG A CA 1
ATOM 1480 C C . ARG A 1 187 ? 30.035 -32.052 -0.679 1.00 31.38 187 ARG A C 1
ATOM 1482 O O . ARG A 1 187 ? 31.062 -31.671 -0.127 1.00 31.38 187 ARG A O 1
ATOM 1489 N N . PRO A 1 188 ? 29.733 -33.330 -0.960 1.00 45.47 188 PRO A N 1
ATOM 1490 C CA . PRO A 1 188 ? 30.008 -34.493 -0.108 1.00 45.47 188 PRO A CA 1
ATOM 1491 C C . PRO A 1 188 ? 31.480 -34.817 0.137 1.00 45.47 188 PRO A C 1
ATOM 1493 O O . PRO A 1 188 ? 32.315 -34.487 -0.734 1.00 45.47 188 PRO A O 1
#

Sequence (188 aa):
MRCVYAESQPYNGDTAIVDTATHKIVLLLDPNWTLDRVKLVWSPDSQRVAYFAQKGAFNPSGAMRVFSRRDSLFNEIALPDLPSPKLPTNATAGSDADTSTRIEPIRWSGSRDLLLEKELLNPGWGRAALKITLGFDQQNQPSIRSAEQEKVSIIDYFLLLPPENFEGPPSEWLRMARGRDFFPCDRP

pLDDT: mean 74.13, std 20.07, range [31.38, 97.88]

Radius of gyration: 20.95 Å; chains: 1; bounding box: 52×59×48 Å

Foldseek 3Di:
DDPPPPVDDPDPDFDFDADPVVRDTLDGDDRPAPFPDKDKAAAPVNQKIKIKTWHDPVQTDMDIWMWGDDPSHTDTADDDPDDAFDWDPLLPPADPVQKDWYKAWDYDDHRFKTWIKIWIAGPLRTIWIWTWIWGADPVRHTDTPDIHTDPPDVVSVVVNDDPVPDPDDVVVVVVVVVDDPPDPDDDD

Secondary structure (DSSP, 8-state):
-------S-S----EEEE-TTT--EEEEEETT--EEEEEEEE-TTSSEEEEEEEE-SSS-EEEEEEEEEETTEEEEEPPP-PPPPPPPTT---S-GGG-EEEEEEEEEETTTEEEEEEEEE-TT--EEEEEEEEEE-TT--EEEEEEEE----HHHHHHTS-GGG-SS-HHHHHHHHTT---------